Protein AF-A0A7S2JEE7-F1 (afdb_monomer)

Nearest PDB structures (foldseek):
  1tua-assembly1_A  TM=4.982E-01  e=6.804E-04  Aeropyrum pernix
  6lqs-assembly1_RT  TM=4.909E-01  e=7.657E-03  Saccharomyces cerevisiae S288C
  5wyk-assembly1_P1  TM=4.672E-01  e=2.109E-02  Saccharomyces cerevisiae S288C
  5z9a-assembly1_B  TM=2.242E-01  e=2.525E+00  Pseudomonas aeruginosa LESB58
  7ct4-assembly1_A  TM=2.062E-01  e=6.214E+00  Rasamsonia emersonii

Structure (mmCIF, N/CA/C/O backbone):
data_AF-A0A7S2JEE7-F1
#
_entry.id   AF-A0A7S2JEE7-F1
#
loop_
_atom_site.group_PDB
_atom_site.id
_atom_site.type_symbol
_atom_site.label_atom_id
_atom_site.label_alt_id
_atom_site.label_comp_id
_atom_site.label_asym_id
_atom_site.label_entity_id
_atom_site.label_seq_id
_atom_site.pdbx_PDB_ins_code
_atom_site.Cartn_x
_atom_site.Cartn_y
_atom_site.Cartn_z
_atom_site.occupancy
_atom_site.B_iso_or_equiv
_atom_site.auth_seq_id
_atom_site.auth_comp_id
_atom_site.auth_asym_id
_atom_site.auth_atom_id
_atom_site.pdbx_PDB_model_num
ATOM 1 N N . GLN A 1 1 ? -10.181 -38.126 -21.827 1.00 30.12 1 GLN A N 1
ATOM 2 C CA . GLN A 1 1 ? -9.098 -38.587 -22.720 1.00 30.12 1 GLN A CA 1
ATOM 3 C C . GLN A 1 1 ? -9.453 -38.059 -24.100 1.00 30.12 1 GLN A C 1
ATOM 5 O O . GLN A 1 1 ? -10.491 -38.453 -24.593 1.00 30.12 1 GLN A O 1
ATOM 10 N N . GLU A 1 2 ? -8.817 -37.071 -24.714 1.00 25.39 2 GLU A N 1
ATOM 11 C CA . GLU A 1 2 ? -7.522 -36.414 -24.533 1.00 25.39 2 GLU A CA 1
ATOM 12 C C . GLU A 1 2 ? -7.652 -34.949 -24.982 1.00 25.39 2 GLU A C 1
ATOM 14 O O . GLU A 1 2 ? -8.321 -34.638 -25.967 1.00 25.39 2 GLU A O 1
ATOM 19 N N . HIS A 1 3 ? -7.005 -34.056 -24.233 1.00 24.36 3 HIS A N 1
ATOM 20 C CA . HIS A 1 3 ? -6.688 -32.696 -24.646 1.00 24.36 3 HIS A CA 1
ATOM 21 C C . HIS A 1 3 ? -5.729 -32.753 -25.840 1.00 24.36 3 HIS A C 1
ATOM 23 O O . HIS A 1 3 ? -4.606 -33.221 -25.690 1.00 24.36 3 HIS A O 1
ATOM 29 N N . VAL A 1 4 ? -6.138 -32.238 -26.999 1.00 27.67 4 VAL A N 1
ATOM 30 C CA . VAL A 1 4 ? -5.210 -31.966 -28.102 1.00 27.67 4 VAL A CA 1
ATOM 31 C C . VAL A 1 4 ? -4.768 -30.512 -27.995 1.00 27.67 4 VAL A C 1
ATOM 33 O O . VAL A 1 4 ? -5.493 -29.582 -28.353 1.00 27.67 4 VAL A O 1
ATOM 36 N N . GLU A 1 5 ? -3.567 -30.346 -27.448 1.00 26.73 5 GLU A N 1
ATOM 37 C CA . GLU A 1 5 ? -2.769 -29.128 -27.464 1.00 26.73 5 GLU A CA 1
ATOM 38 C C . GLU A 1 5 ? -2.630 -28.611 -28.904 1.00 26.73 5 GLU A C 1
ATOM 40 O O . GLU A 1 5 ? -1.943 -29.195 -29.742 1.00 26.73 5 GLU A O 1
ATOM 45 N N . ARG A 1 6 ? -3.258 -27.471 -29.208 1.00 26.08 6 ARG A N 1
ATOM 46 C CA . ARG A 1 6 ? -2.864 -26.648 -30.357 1.00 26.08 6 ARG A CA 1
ATOM 47 C C . ARG A 1 6 ? -1.699 -25.763 -29.936 1.00 26.08 6 ARG A C 1
ATOM 49 O O . ARG A 1 6 ? -1.853 -24.568 -29.698 1.00 26.08 6 ARG A O 1
ATOM 56 N N . THR A 1 7 ? -0.529 -26.380 -29.847 1.00 26.11 7 THR A N 1
ATOM 57 C CA . THR A 1 7 ? 0.756 -25.685 -29.806 1.00 26.11 7 THR A CA 1
ATOM 58 C C . THR A 1 7 ? 0.958 -25.028 -31.170 1.00 26.11 7 THR A C 1
ATOM 60 O O . THR A 1 7 ? 1.145 -25.701 -32.182 1.00 26.11 7 THR A O 1
ATOM 63 N N . LEU A 1 8 ? 0.832 -23.700 -31.222 1.00 29.31 8 LEU A N 1
ATOM 64 C CA . LEU A 1 8 ? 1.149 -22.909 -32.408 1.00 29.31 8 LEU A CA 1
ATOM 65 C C . LEU A 1 8 ? 2.628 -23.125 -32.753 1.00 29.31 8 LEU A C 1
ATOM 67 O O . LEU A 1 8 ? 3.518 -22.741 -31.998 1.00 29.31 8 LEU A O 1
ATOM 71 N N . ASN A 1 9 ? 2.866 -23.769 -33.897 1.00 25.83 9 ASN A N 1
ATOM 72 C CA . ASN A 1 9 ? 4.180 -23.965 -34.500 1.00 25.83 9 ASN A CA 1
ATOM 73 C C . ASN A 1 9 ? 4.828 -22.605 -34.807 1.00 25.83 9 ASN A C 1
ATOM 75 O O . ASN A 1 9 ? 4.600 -22.020 -35.867 1.00 25.83 9 ASN A O 1
ATOM 79 N N . CYS A 1 10 ? 5.657 -22.106 -33.892 1.00 30.86 10 CYS A N 1
ATOM 80 C CA . CYS A 1 10 ? 6.570 -21.004 -34.168 1.00 30.86 10 CYS A CA 1
ATOM 81 C C . CYS A 1 10 ? 7.631 -21.484 -35.167 1.00 30.86 10 CYS A C 1
ATOM 83 O O . CYS A 1 10 ? 8.434 -22.369 -34.869 1.00 30.86 10 CYS A O 1
ATOM 85 N N . LYS A 1 11 ? 7.626 -20.909 -36.372 1.00 25.66 11 LYS A N 1
ATOM 86 C CA . LYS A 1 11 ? 8.656 -21.137 -37.389 1.00 25.66 11 LYS A CA 1
ATOM 87 C C . LYS A 1 11 ? 9.969 -20.534 -36.879 1.00 25.66 11 LYS A C 1
ATOM 89 O O . LYS A 1 11 ? 10.106 -19.319 -36.792 1.00 25.66 11 LYS A O 1
ATOM 94 N N . VAL A 1 12 ? 10.912 -21.393 -36.504 1.00 30.33 12 VAL A N 1
ATOM 95 C CA . VAL A 1 12 ? 12.273 -21.008 -36.122 1.00 30.33 12 VAL A CA 1
ATOM 96 C C . VAL A 1 12 ? 13.066 -20.794 -37.410 1.00 30.33 12 VAL A C 1
ATOM 98 O O . VAL A 1 12 ? 13.447 -21.766 -38.058 1.00 30.33 12 VAL A O 1
ATOM 101 N N . ASP A 1 13 ? 13.296 -19.544 -37.810 1.00 27.55 13 ASP A N 1
ATOM 102 C CA . ASP A 1 13 ? 14.187 -19.254 -38.937 1.00 27.55 13 ASP A CA 1
ATOM 103 C C . ASP A 1 13 ? 15.627 -19.113 -38.416 1.00 27.55 13 ASP A C 1
ATOM 105 O O . ASP A 1 13 ? 16.030 -18.089 -37.862 1.00 27.55 13 ASP A O 1
ATOM 109 N N . VAL A 1 14 ? 16.396 -20.202 -38.515 1.00 28.84 14 VAL A N 1
ATOM 110 C CA . VAL A 1 14 ? 17.815 -20.242 -38.140 1.00 28.84 14 VAL A CA 1
ATOM 111 C C . VAL A 1 14 ? 18.647 -19.852 -39.357 1.00 28.84 14 VAL A C 1
ATOM 113 O O . VAL A 1 14 ? 19.065 -20.709 -40.137 1.00 28.84 14 VAL A O 1
ATOM 116 N N . ARG A 1 15 ? 18.968 -18.565 -39.510 1.00 26.92 15 ARG A N 1
ATOM 117 C CA . ARG A 1 15 ? 20.051 -18.173 -40.421 1.00 26.92 15 ARG A CA 1
ATOM 118 C C . ARG A 1 15 ? 21.394 -18.360 -39.718 1.00 26.92 15 ARG A C 1
ATOM 120 O O . ARG A 1 15 ? 21.782 -17.582 -38.853 1.00 26.92 15 ARG A O 1
ATOM 127 N N . LYS A 1 16 ? 22.103 -19.433 -40.085 1.00 31.30 16 LYS A N 1
ATOM 128 C CA . LYS A 1 16 ? 23.497 -19.679 -39.689 1.00 31.30 16 LYS A CA 1
ATOM 129 C C . LYS A 1 16 ? 24.406 -18.625 -40.333 1.00 31.30 16 LYS A C 1
ATOM 131 O O . LYS A 1 16 ? 24.740 -18.728 -41.507 1.00 31.30 16 LYS A O 1
ATOM 136 N N . GLY A 1 17 ? 24.832 -17.648 -39.539 1.00 27.72 17 GLY A N 1
ATOM 137 C CA . GLY A 1 17 ? 25.917 -16.724 -39.859 1.00 27.72 17 GLY A CA 1
ATOM 138 C C . GLY A 1 17 ? 26.408 -16.026 -38.590 1.00 27.72 17 GLY A C 1
ATOM 139 O O . GLY A 1 17 ? 25.647 -15.312 -37.953 1.00 27.72 17 GLY A O 1
ATOM 140 N N . SER A 1 18 ? 27.668 -16.276 -38.217 1.00 31.30 18 SER A N 1
ATOM 141 C CA . SER A 1 18 ? 28.438 -15.676 -37.105 1.00 31.30 18 SER A CA 1
ATOM 142 C C . SER A 1 18 ? 27.867 -15.750 -35.667 1.00 31.30 18 SER A C 1
ATOM 144 O O . SER A 1 18 ? 27.068 -14.933 -35.231 1.00 31.30 18 SER A O 1
ATOM 146 N N . ASN A 1 19 ? 28.382 -16.721 -34.903 1.00 28.19 19 ASN A N 1
ATOM 147 C CA . ASN A 1 19 ? 28.766 -16.694 -33.476 1.00 28.19 19 ASN A CA 1
ATOM 148 C C . ASN A 1 19 ? 27.875 -16.085 -32.373 1.00 28.19 19 ASN A C 1
ATOM 150 O O . ASN A 1 19 ? 28.380 -15.868 -31.276 1.00 28.19 19 ASN A O 1
ATOM 154 N N . CYS A 1 20 ? 26.567 -15.923 -32.556 1.00 27.22 20 CYS A N 1
ATOM 155 C CA . CYS A 1 20 ? 25.626 -15.814 -31.430 1.00 27.22 20 CYS A CA 1
ATOM 156 C C . CYS A 1 20 ? 24.232 -16.295 -31.843 1.00 27.22 20 CYS A C 1
ATOM 158 O O . CYS A 1 20 ? 23.379 -15.517 -32.255 1.00 27.22 20 CYS A O 1
ATOM 160 N N . SER A 1 21 ? 23.978 -17.597 -31.724 1.00 22.84 21 SER A N 1
ATOM 161 C CA . SER A 1 21 ? 22.623 -18.141 -31.841 1.00 22.84 21 SER A CA 1
ATOM 162 C C . SER A 1 21 ? 21.997 -18.169 -30.448 1.00 22.84 21 SER A C 1
ATOM 164 O O . SER A 1 21 ? 22.341 -19.031 -29.640 1.00 22.84 21 SER A O 1
ATOM 166 N N . ARG A 1 22 ? 21.108 -17.222 -30.130 1.00 28.14 22 ARG A N 1
ATOM 167 C CA . ARG A 1 22 ? 20.305 -17.276 -28.900 1.00 28.14 22 ARG A CA 1
ATOM 168 C C . ARG A 1 22 ? 18.827 -17.106 -29.215 1.00 28.14 22 ARG A C 1
ATOM 170 O O . ARG A 1 22 ? 18.415 -16.170 -29.888 1.00 28.14 22 ARG A O 1
ATOM 177 N N . VAL A 1 23 ? 18.068 -18.093 -28.751 1.00 23.67 23 VAL A N 1
ATOM 178 C CA . VAL A 1 23 ? 16.635 -18.272 -28.970 1.00 23.67 23 VAL A CA 1
ATOM 179 C C . VAL A 1 23 ? 15.875 -17.372 -28.003 1.00 23.67 23 VAL A C 1
ATOM 181 O O . VAL A 1 23 ? 16.055 -17.470 -26.791 1.00 23.67 23 VAL A O 1
ATOM 184 N N . VAL A 1 24 ? 15.017 -16.510 -28.542 1.00 29.00 24 VAL A N 1
ATOM 185 C CA . VAL A 1 24 ? 14.122 -15.653 -27.764 1.00 29.00 24 VAL A CA 1
ATOM 186 C C . VAL A 1 24 ? 12.760 -16.336 -27.693 1.00 29.00 24 VAL A C 1
ATOM 188 O O . VAL A 1 24 ? 12.073 -16.468 -28.702 1.00 29.00 24 VAL A O 1
ATOM 191 N N . VAL A 1 25 ? 12.369 -16.801 -26.505 1.00 27.78 25 VAL A N 1
ATOM 192 C CA . VAL A 1 25 ? 11.024 -17.347 -26.279 1.00 27.78 25 VAL A CA 1
ATOM 193 C C . VAL A 1 25 ? 10.109 -16.191 -25.890 1.00 27.78 25 VAL A C 1
ATOM 195 O O . VAL A 1 25 ? 10.134 -15.725 -24.751 1.00 27.78 25 VAL A O 1
ATOM 198 N N . VAL A 1 26 ? 9.320 -15.714 -26.852 1.00 34.31 26 VAL A N 1
ATOM 199 C CA . VAL A 1 26 ? 8.223 -14.777 -26.597 1.00 34.31 26 VAL A CA 1
ATOM 200 C C . VAL A 1 26 ? 6.952 -15.590 -26.390 1.00 34.31 26 VAL A C 1
ATOM 202 O O . VAL A 1 26 ? 6.454 -16.225 -27.314 1.00 34.31 26 VAL A O 1
ATOM 205 N N . THR A 1 27 ? 6.418 -15.584 -25.172 1.00 33.28 27 THR A N 1
ATOM 206 C CA . THR A 1 27 ? 5.073 -16.101 -24.901 1.00 33.28 27 THR A CA 1
ATOM 207 C C . THR A 1 27 ? 4.090 -14.940 -25.012 1.00 33.28 27 THR A C 1
ATOM 209 O O . THR A 1 27 ? 3.855 -14.217 -24.047 1.00 33.28 27 THR A O 1
ATOM 212 N N . GLY A 1 28 ? 3.560 -14.726 -26.213 1.00 39.41 28 GLY A N 1
ATOM 213 C CA . GLY A 1 28 ? 2.569 -13.696 -26.521 1.00 39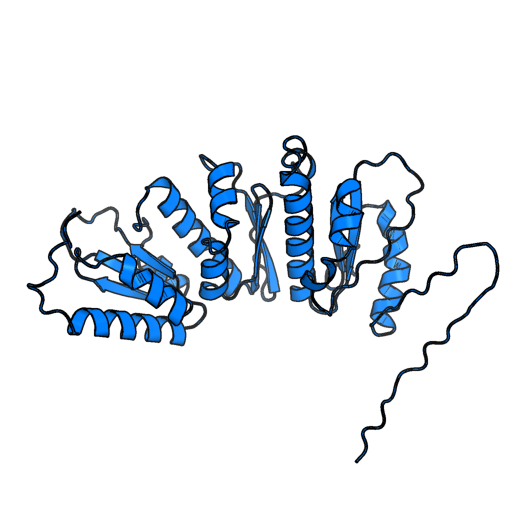.41 28 GLY A CA 1
ATOM 214 C C . GLY A 1 28 ? 1.911 -13.977 -27.870 1.00 39.41 28 GLY A C 1
ATOM 215 O O . GLY A 1 28 ? 2.416 -14.784 -28.647 1.00 39.41 28 GLY A O 1
ATOM 216 N N . ASP A 1 29 ? 0.769 -13.348 -28.150 1.00 44.12 29 ASP A N 1
ATOM 217 C CA . ASP A 1 29 ? 0.198 -13.395 -29.501 1.00 44.12 29 ASP A CA 1
ATOM 218 C C . ASP A 1 29 ? 1.042 -12.553 -30.472 1.00 44.12 29 ASP A C 1
ATOM 220 O O . ASP A 1 29 ? 1.929 -11.791 -30.077 1.00 44.12 29 ASP A O 1
ATOM 224 N N . ALA A 1 30 ? 0.742 -12.669 -31.766 1.00 43.75 30 ALA A N 1
ATOM 225 C CA . ALA A 1 30 ? 1.431 -11.930 -32.817 1.00 43.75 30 ALA A CA 1
ATOM 226 C C . ALA A 1 30 ? 1.422 -10.400 -32.606 1.00 43.75 30 ALA A C 1
ATOM 228 O O . ALA A 1 30 ? 2.352 -9.733 -33.050 1.00 43.75 30 ALA A O 1
ATOM 229 N N . LYS A 1 31 ? 0.426 -9.836 -31.898 1.00 49.34 31 LYS A N 1
ATOM 230 C CA . LYS A 1 31 ? 0.365 -8.395 -31.603 1.00 49.34 31 LYS A CA 1
ATOM 231 C C . LYS A 1 31 ? 1.385 -8.000 -30.536 1.00 49.34 31 LYS A C 1
ATOM 233 O O . LYS A 1 31 ? 2.093 -7.016 -30.723 1.00 49.34 31 LYS A O 1
ATOM 238 N N . SER A 1 32 ? 1.512 -8.780 -29.459 1.00 49.41 32 SER A N 1
ATOM 239 C CA . SER A 1 32 ? 2.543 -8.561 -28.430 1.00 49.41 32 SER A CA 1
ATOM 240 C C . SER A 1 32 ? 3.963 -8.722 -28.992 1.00 49.41 32 SER A C 1
ATOM 242 O O . SER A 1 32 ? 4.868 -7.987 -28.603 1.00 49.41 32 SER A O 1
ATOM 244 N N . ILE A 1 33 ? 4.156 -9.649 -29.938 1.00 50.47 33 ILE A N 1
ATOM 245 C CA . ILE A 1 33 ? 5.439 -9.867 -30.626 1.00 50.47 33 ILE A CA 1
ATOM 246 C C . ILE A 1 33 ? 5.770 -8.694 -31.566 1.00 50.47 33 ILE A C 1
ATOM 248 O O . ILE A 1 33 ? 6.886 -8.182 -31.522 1.00 50.47 33 ILE A O 1
ATOM 252 N N . HIS A 1 34 ? 4.802 -8.206 -32.348 1.00 52.53 34 HIS A N 1
ATOM 253 C CA . HIS A 1 34 ? 5.000 -7.050 -33.232 1.00 52.53 34 HIS A CA 1
ATOM 254 C C . HIS A 1 34 ? 5.285 -5.757 -32.446 1.00 52.53 34 HIS A C 1
ATOM 256 O O . HIS A 1 34 ? 6.103 -4.943 -32.874 1.00 52.53 34 HIS A O 1
ATOM 262 N N . CYS A 1 35 ? 4.671 -5.581 -31.267 1.00 54.28 35 CYS A N 1
ATOM 263 C CA . CYS A 1 35 ? 4.995 -4.467 -30.370 1.00 54.28 35 CYS A CA 1
ATOM 264 C C . CYS A 1 35 ? 6.473 -4.486 -29.966 1.00 54.28 35 CYS A C 1
ATOM 266 O O . CYS A 1 35 ? 7.096 -3.435 -29.910 1.00 54.28 35 CYS A O 1
ATOM 268 N N . LEU A 1 36 ? 7.061 -5.660 -29.709 1.00 55.75 36 LEU A N 1
ATOM 269 C CA . LEU A 1 36 ? 8.455 -5.769 -29.267 1.00 55.75 36 LEU A CA 1
ATOM 270 C C . LEU A 1 36 ? 9.455 -5.345 -30.346 1.00 55.75 36 LEU A C 1
ATOM 272 O O . LEU A 1 36 ? 10.403 -4.627 -30.036 1.00 55.75 36 LEU A O 1
ATOM 276 N N . GLU A 1 37 ? 9.250 -5.750 -31.601 1.00 57.25 37 GLU A N 1
ATOM 277 C CA . GLU A 1 37 ? 10.131 -5.347 -32.705 1.00 57.25 37 GLU A CA 1
ATOM 278 C C . GLU A 1 37 ? 10.099 -3.826 -32.904 1.00 57.25 37 GLU A C 1
ATOM 280 O O . GLU A 1 37 ? 11.157 -3.193 -32.958 1.00 57.25 37 GLU A O 1
ATOM 285 N N . SER A 1 38 ? 8.903 -3.226 -32.878 1.00 59.69 38 SER A N 1
ATOM 286 C CA . SER A 1 38 ? 8.725 -1.772 -32.947 1.00 59.69 38 SER A CA 1
ATOM 287 C C . SER A 1 38 ? 9.291 -1.046 -31.718 1.00 59.69 38 SER A C 1
ATOM 289 O O . SER A 1 38 ? 9.986 -0.047 -31.876 1.00 59.69 38 SER A O 1
ATOM 291 N N . LEU A 1 39 ? 9.087 -1.566 -30.502 1.00 58.16 39 LEU A N 1
ATOM 292 C CA . LEU A 1 39 ? 9.586 -0.982 -29.247 1.00 58.16 39 LEU A CA 1
ATOM 293 C C . LEU A 1 39 ? 11.114 -0.953 -29.169 1.00 58.16 39 LEU A C 1
ATOM 295 O O . LEU A 1 39 ? 11.680 -0.035 -28.580 1.00 58.16 39 LEU A O 1
ATOM 299 N N . THR A 1 40 ? 11.813 -1.901 -29.803 1.00 58.69 40 THR A N 1
ATOM 300 C CA . THR A 1 40 ? 13.284 -1.877 -29.798 1.00 58.69 40 THR A CA 1
ATOM 301 C C . THR A 1 40 ? 13.900 -0.693 -30.545 1.00 58.69 40 THR A C 1
ATOM 303 O O . THR A 1 40 ? 15.082 -0.435 -30.328 1.00 58.69 40 THR A O 1
ATOM 306 N N . HIS A 1 41 ? 13.143 0.015 -31.391 1.00 58.97 41 HIS A N 1
ATOM 307 C CA . HIS A 1 41 ? 13.578 1.276 -32.006 1.00 58.97 41 HIS A CA 1
ATOM 308 C C . HIS A 1 41 ? 13.438 2.481 -31.063 1.00 58.97 41 HIS A C 1
ATOM 310 O O . HIS A 1 41 ? 14.151 3.462 -31.230 1.00 58.97 41 HIS A O 1
ATOM 316 N N . TYR A 1 42 ? 12.575 2.390 -30.048 1.00 56.34 42 TYR A N 1
ATOM 317 C CA . TYR A 1 42 ? 12.318 3.460 -29.076 1.00 56.34 42 TYR A CA 1
ATOM 318 C C . TYR A 1 42 ? 13.184 3.357 -27.811 1.00 56.34 42 TYR A C 1
ATOM 320 O O . TYR A 1 42 ? 13.162 4.240 -26.958 1.00 56.34 42 TYR A O 1
ATOM 328 N N . LEU A 1 43 ? 14.006 2.308 -27.689 1.00 54.56 43 LEU A N 1
ATOM 329 C CA . LEU A 1 43 ? 15.004 2.214 -26.613 1.00 54.56 43 LEU A CA 1
ATOM 330 C C . LEU A 1 43 ? 15.993 3.380 -26.634 1.00 54.56 43 LEU A C 1
ATOM 332 O O . LEU A 1 43 ? 16.495 3.762 -25.581 1.00 54.56 43 LEU A O 1
ATOM 336 N N . ASP A 1 44 ? 16.252 3.932 -27.818 1.00 51.66 44 ASP A N 1
ATOM 337 C CA . ASP A 1 44 ? 17.207 5.020 -28.011 1.00 51.66 44 ASP A CA 1
ATOM 338 C C . ASP A 1 44 ? 16.603 6.389 -27.661 1.00 51.66 44 ASP A C 1
ATOM 340 O O . ASP A 1 44 ? 17.340 7.294 -27.279 1.00 51.66 44 ASP A O 1
ATOM 344 N N . SER A 1 45 ? 15.273 6.536 -27.730 1.00 59.19 45 SER A N 1
ATOM 345 C CA . SER A 1 45 ? 14.576 7.780 -27.379 1.00 59.19 45 SER A CA 1
ATOM 346 C C . SER A 1 45 ? 14.330 7.946 -25.881 1.00 59.19 45 SER A C 1
ATOM 348 O O . SER A 1 45 ? 14.062 9.057 -25.446 1.00 59.19 45 SER A O 1
ATOM 350 N N . GLY A 1 46 ? 14.408 6.874 -25.085 1.00 55.91 46 GLY A N 1
ATOM 351 C CA . GLY A 1 46 ? 14.147 6.929 -23.640 1.00 55.91 46 GLY A CA 1
ATOM 352 C C . GLY A 1 46 ? 12.665 7.006 -23.250 1.00 55.91 46 GLY A C 1
ATOM 353 O O . GLY A 1 46 ? 12.360 6.846 -22.074 1.00 55.91 46 GLY A O 1
ATOM 354 N N . ASP A 1 47 ? 11.765 7.147 -24.225 1.00 58.78 47 ASP A N 1
ATOM 355 C CA . ASP A 1 47 ? 10.319 7.230 -24.020 1.00 58.78 47 ASP A CA 1
ATOM 356 C C . ASP A 1 47 ? 9.580 6.028 -24.625 1.00 58.78 47 ASP A C 1
ATOM 358 O O . ASP A 1 47 ? 9.922 5.538 -25.707 1.00 58.78 47 ASP A O 1
ATOM 362 N N . VAL A 1 48 ? 8.530 5.569 -23.935 1.00 60.53 48 VAL A N 1
ATOM 363 C CA . VAL A 1 48 ? 7.542 4.638 -24.497 1.00 60.53 48 VAL A CA 1
ATOM 364 C C . VAL A 1 48 ? 6.539 5.471 -25.295 1.00 60.53 48 VAL A C 1
ATOM 366 O O . VAL A 1 48 ? 5.927 6.367 -24.720 1.00 60.53 48 VAL A O 1
ATOM 369 N N . PRO A 1 49 ? 6.328 5.214 -26.597 1.00 65.62 49 PRO A N 1
ATOM 370 C CA . PRO A 1 49 ? 5.283 5.913 -27.333 1.00 65.62 49 PRO A CA 1
ATOM 371 C C . PRO A 1 49 ? 3.920 5.672 -26.678 1.00 65.62 49 PRO A C 1
ATOM 373 O O . PRO A 1 49 ? 3.615 4.531 -26.332 1.00 65.62 49 PRO A O 1
ATOM 376 N N . SER A 1 50 ? 3.081 6.707 -26.594 1.00 68.88 50 SER A N 1
ATOM 377 C CA . SER A 1 50 ? 1.771 6.652 -25.919 1.00 68.88 50 SER A CA 1
ATOM 378 C C . SER A 1 50 ? 0.885 5.483 -26.365 1.00 68.88 50 SER A C 1
ATOM 380 O O . SER A 1 50 ? 0.149 4.909 -25.570 1.00 68.88 50 SER A O 1
ATOM 382 N N . MET A 1 51 ? 1.017 5.044 -27.623 1.00 64.12 51 MET A N 1
ATOM 383 C CA . MET A 1 51 ? 0.302 3.883 -28.169 1.00 64.12 51 MET A CA 1
ATOM 384 C C . MET A 1 51 ? 0.644 2.537 -27.494 1.00 64.12 51 MET A C 1
ATOM 386 O O . MET A 1 51 ? -0.064 1.556 -27.714 1.00 64.12 51 MET A O 1
ATOM 390 N N . TYR A 1 52 ? 1.729 2.466 -26.717 1.00 65.38 52 TYR A N 1
ATOM 391 C CA . TYR A 1 52 ? 2.197 1.256 -26.036 1.00 65.38 52 TYR A CA 1
ATOM 392 C C . TYR A 1 52 ? 2.136 1.345 -24.505 1.00 65.38 52 TYR A C 1
ATOM 394 O O . TYR A 1 52 ? 2.462 0.353 -23.857 1.00 65.38 52 TYR A O 1
ATOM 402 N N . GLU A 1 53 ? 1.705 2.465 -23.916 1.00 66.88 53 GLU A N 1
ATOM 403 C CA . GLU A 1 53 ? 1.664 2.650 -22.451 1.00 66.88 53 GLU A CA 1
ATOM 404 C C . GLU A 1 53 ? 0.783 1.614 -21.733 1.00 66.88 53 GLU A C 1
ATOM 406 O O . GLU A 1 53 ? 1.053 1.238 -20.593 1.00 66.88 53 GLU A O 1
ATOM 411 N N . ASP A 1 54 ? -0.232 1.085 -22.419 1.00 69.25 54 ASP A N 1
ATOM 412 C CA . ASP A 1 54 ? -1.122 0.059 -21.867 1.00 69.25 54 ASP A CA 1
ATOM 413 C C . ASP A 1 54 ? -0.533 -1.362 -21.907 1.00 69.25 54 ASP A C 1
ATOM 415 O O . ASP A 1 54 ? -1.058 -2.268 -21.255 1.00 69.25 54 ASP A O 1
ATOM 419 N N . VAL A 1 55 ? 0.545 -1.580 -22.669 1.00 69.62 55 VAL A N 1
ATOM 420 C CA . VAL A 1 55 ? 1.145 -2.910 -22.896 1.00 69.62 55 VAL A CA 1
ATOM 421 C C . VAL A 1 55 ? 2.630 -2.990 -22.542 1.00 69.62 55 VAL A C 1
ATOM 423 O O . VAL A 1 55 ? 3.176 -4.092 -22.430 1.00 69.62 55 VAL A O 1
ATOM 426 N N . ALA A 1 56 ? 3.293 -1.851 -22.334 1.00 73.06 56 ALA A N 1
ATOM 427 C CA . ALA A 1 56 ? 4.695 -1.780 -21.962 1.00 73.06 56 ALA A CA 1
ATOM 428 C C . ALA A 1 56 ? 5.002 -0.611 -21.011 1.00 73.06 56 ALA A C 1
ATOM 430 O O . ALA A 1 56 ? 4.492 0.490 -21.175 1.00 73.06 56 ALA A O 1
ATOM 431 N N . SER A 1 57 ? 5.917 -0.841 -20.067 1.00 76.12 57 SER A N 1
ATOM 432 C CA . SER A 1 57 ? 6.577 0.210 -19.277 1.00 76.12 57 SER A CA 1
ATOM 433 C C . SER A 1 57 ? 8.090 0.117 -19.455 1.00 76.12 57 SER A C 1
ATOM 435 O O . SER A 1 57 ? 8.638 -0.982 -19.595 1.00 76.12 57 SER A O 1
ATOM 437 N N . LEU A 1 58 ? 8.771 1.262 -19.477 1.00 76.75 58 LEU A N 1
ATOM 438 C CA . LEU A 1 58 ? 10.227 1.339 -19.518 1.00 76.75 58 LEU A CA 1
ATOM 439 C C . LEU A 1 58 ? 10.763 1.548 -18.103 1.00 76.75 58 LEU A C 1
ATOM 441 O O . LEU A 1 58 ? 10.502 2.559 -17.463 1.00 76.75 58 LEU A O 1
ATOM 445 N N . VAL A 1 59 ? 11.571 0.604 -17.637 1.00 75.25 59 VAL A N 1
ATOM 446 C CA . VAL A 1 59 ? 12.170 0.622 -16.305 1.00 75.25 59 VAL A CA 1
ATOM 447 C C . VAL A 1 59 ? 13.671 0.769 -16.442 1.00 75.25 59 VAL A C 1
ATOM 449 O O . VAL A 1 59 ? 14.357 -0.114 -16.960 1.00 75.25 59 VAL A O 1
ATOM 452 N N . ILE A 1 60 ? 14.201 1.891 -15.972 1.00 75.38 60 ILE A N 1
ATOM 453 C CA . ILE A 1 60 ? 15.632 2.180 -16.035 1.00 75.38 60 ILE A CA 1
ATOM 454 C C . ILE A 1 60 ? 16.275 1.793 -14.710 1.00 75.38 60 ILE A C 1
ATOM 456 O O . ILE A 1 60 ? 15.872 2.287 -13.662 1.00 75.38 60 ILE A O 1
ATOM 460 N N . VAL A 1 61 ? 17.309 0.956 -14.752 1.00 74.12 61 VAL A N 1
ATOM 461 C CA . VAL A 1 61 ? 18.070 0.548 -13.564 1.00 74.12 61 VAL A CA 1
ATOM 462 C C . VAL A 1 61 ? 19.580 0.648 -13.803 1.00 74.12 61 VAL A C 1
ATOM 464 O O . VAL A 1 61 ? 20.021 0.651 -14.955 1.00 74.12 61 VAL A O 1
ATOM 467 N N . PRO A 1 62 ? 20.417 0.694 -12.755 1.00 75.69 62 PRO A N 1
ATOM 468 C CA . PRO A 1 62 ? 21.866 0.729 -12.931 1.00 75.69 62 PRO A CA 1
ATOM 469 C C . PRO A 1 62 ? 22.408 -0.504 -13.662 1.00 75.69 62 PRO A C 1
ATOM 471 O O . PRO A 1 62 ? 21.906 -1.622 -13.522 1.00 75.69 62 PRO A O 1
ATOM 474 N N . ARG A 1 63 ? 23.471 -0.329 -14.451 1.00 73.69 63 ARG A N 1
ATOM 475 C CA . ARG A 1 63 ? 24.043 -1.414 -15.267 1.00 73.69 63 ARG A CA 1
ATOM 476 C C . ARG A 1 63 ? 24.454 -2.631 -14.437 1.00 73.69 63 ARG A C 1
ATOM 478 O O . ARG A 1 63 ? 24.321 -3.767 -14.890 1.00 73.69 63 ARG A O 1
ATOM 485 N N . GLU A 1 64 ? 24.945 -2.395 -13.233 1.00 71.44 64 GLU A N 1
ATOM 486 C CA . GLU A 1 64 ? 25.413 -3.423 -12.307 1.00 71.44 64 GLU A CA 1
ATOM 487 C C . GLU A 1 64 ? 24.306 -4.329 -11.761 1.00 71.44 64 GLU A C 1
ATOM 489 O O . GLU A 1 64 ? 24.562 -5.502 -11.489 1.00 71.44 64 GLU A O 1
ATOM 494 N N . VAL A 1 65 ? 23.057 -3.855 -11.694 1.00 72.44 65 VAL A N 1
ATOM 495 C CA . VAL A 1 65 ? 21.936 -4.663 -11.183 1.00 72.44 65 VAL A CA 1
ATOM 496 C C . VAL A 1 65 ? 21.270 -5.516 -12.264 1.00 72.44 65 VAL A C 1
ATOM 498 O O . VAL A 1 65 ? 20.454 -6.382 -11.961 1.00 72.44 65 VAL A O 1
ATOM 501 N N . VAL A 1 66 ? 21.633 -5.325 -13.536 1.00 71.06 66 VAL A N 1
ATOM 502 C CA . VAL A 1 66 ? 21.055 -6.036 -14.693 1.00 71.06 66 VAL A CA 1
ATOM 503 C C . VAL A 1 66 ? 21.159 -7.551 -14.523 1.00 71.06 66 VAL A C 1
ATOM 505 O O . VAL A 1 66 ? 20.201 -8.270 -14.806 1.00 71.06 66 VAL A O 1
ATOM 508 N N . GLY A 1 67 ? 22.306 -8.048 -14.051 1.00 65.69 67 GLY A N 1
ATOM 509 C CA . GLY A 1 67 ? 22.508 -9.477 -13.793 1.00 65.69 67 GLY A CA 1
ATOM 510 C C . GLY A 1 67 ? 21.618 -10.002 -12.664 1.00 65.69 67 GLY A C 1
ATOM 511 O O . GLY A 1 67 ? 21.111 -11.117 -12.751 1.00 65.69 67 GLY A O 1
ATOM 512 N N . TYR A 1 68 ? 21.365 -9.177 -11.648 1.00 64.25 68 TYR A N 1
ATOM 513 C CA . TYR A 1 68 ? 20.510 -9.513 -10.512 1.00 64.25 68 TYR A CA 1
ATOM 514 C C . TYR A 1 68 ? 19.024 -9.541 -10.894 1.00 64.25 68 TYR A C 1
ATOM 516 O O . TYR A 1 68 ? 18.317 -10.488 -10.552 1.00 64.25 68 TYR A O 1
ATOM 524 N N . VAL A 1 69 ? 18.571 -8.554 -11.676 1.00 63.91 69 VAL A N 1
ATOM 525 C CA . VAL A 1 69 ? 17.195 -8.466 -12.198 1.00 63.91 69 VAL A CA 1
ATOM 526 C C . VAL A 1 69 ? 16.889 -9.622 -13.162 1.00 63.91 69 VAL A C 1
ATOM 528 O O . VAL A 1 69 ? 15.789 -10.173 -13.144 1.00 63.91 69 VAL A O 1
ATOM 531 N N . LYS A 1 70 ? 17.865 -10.033 -13.985 1.00 64.56 70 LYS A N 1
ATOM 532 C CA . LYS A 1 70 ? 17.694 -11.115 -14.972 1.00 64.56 70 LYS A CA 1
ATOM 533 C C . LYS A 1 70 ? 17.991 -12.525 -14.460 1.00 64.56 70 LYS A C 1
ATOM 535 O O . LYS A 1 70 ? 17.582 -13.487 -15.107 1.00 64.56 70 LYS A O 1
ATOM 540 N N . GLY A 1 71 ? 18.767 -12.645 -13.386 1.00 63.00 71 GLY A N 1
ATOM 541 C CA . GLY A 1 71 ? 19.337 -13.904 -12.911 1.00 63.00 71 GLY A CA 1
ATOM 542 C C . GLY A 1 71 ? 18.354 -14.790 -12.145 1.00 63.00 71 GLY A C 1
ATOM 543 O O . GLY A 1 71 ? 17.140 -14.737 -12.325 1.00 63.00 71 GLY A O 1
ATOM 544 N N . SER A 1 72 ? 18.879 -15.609 -11.235 1.00 54.16 72 SER A N 1
ATOM 545 C CA . SER A 1 72 ? 18.153 -16.640 -10.473 1.00 54.16 72 SER A CA 1
ATOM 546 C C . SER A 1 72 ? 16.985 -16.133 -9.607 1.00 54.16 72 SER A C 1
ATOM 548 O O . SER A 1 72 ? 16.201 -16.944 -9.120 1.00 54.16 72 SER A O 1
ATOM 550 N N . LYS A 1 73 ? 16.801 -14.812 -9.454 1.00 54.12 73 LYS A N 1
ATOM 551 C CA . LYS A 1 73 ? 15.643 -14.199 -8.774 1.00 54.12 73 LYS A CA 1
ATOM 552 C C . LYS A 1 73 ? 14.507 -13.757 -9.711 1.00 54.12 73 LYS A C 1
ATOM 554 O O . LYS A 1 73 ? 13.494 -13.254 -9.226 1.00 54.12 73 LYS A O 1
ATOM 559 N N . ARG A 1 74 ? 14.611 -14.011 -11.025 1.00 54.28 74 ARG A N 1
ATOM 560 C CA . ARG A 1 74 ? 13.566 -13.711 -12.027 1.00 54.28 74 ARG A CA 1
ATOM 561 C C . ARG A 1 74 ? 12.202 -14.332 -11.692 1.00 54.28 74 ARG A C 1
ATOM 563 O O . ARG A 1 74 ? 11.174 -13.762 -12.043 1.00 54.28 74 ARG A O 1
ATOM 570 N N . PHE A 1 75 ? 12.182 -15.440 -10.945 1.00 48.25 75 PHE A N 1
ATOM 571 C CA . PHE A 1 75 ? 10.957 -16.091 -10.462 1.00 48.25 75 PHE A CA 1
ATOM 572 C C . PHE A 1 75 ? 10.020 -15.157 -9.670 1.00 48.25 75 PHE A C 1
ATOM 574 O O . PHE A 1 75 ? 8.817 -15.404 -9.626 1.00 48.25 75 PHE A O 1
ATOM 581 N N . ASN A 1 76 ? 10.530 -14.055 -9.104 1.00 54.22 76 ASN A N 1
ATOM 582 C CA . ASN A 1 76 ? 9.730 -13.116 -8.310 1.00 54.22 76 ASN A CA 1
ATOM 583 C C . ASN A 1 76 ? 8.933 -12.095 -9.145 1.00 54.22 76 ASN A C 1
ATOM 585 O O . ASN A 1 76 ? 8.010 -11.464 -8.617 1.00 54.22 76 ASN A O 1
ATOM 589 N N . LEU A 1 77 ? 9.248 -11.936 -10.436 1.00 56.53 77 LEU A N 1
ATOM 590 C CA . LEU A 1 77 ? 8.617 -10.943 -11.317 1.00 56.53 77 LEU A CA 1
ATOM 591 C C . LEU A 1 77 ? 7.249 -11.389 -11.864 1.00 56.53 77 LEU A C 1
ATOM 593 O O . LEU A 1 77 ? 6.517 -10.569 -12.397 1.00 56.53 77 LEU A O 1
ATOM 597 N N . GLY A 1 78 ? 6.842 -12.640 -11.630 1.00 55.00 78 GLY A N 1
ATOM 598 C CA . GLY A 1 78 ? 5.574 -13.189 -12.121 1.00 55.00 78 GLY A CA 1
ATOM 599 C C . GLY A 1 78 ? 5.698 -13.804 -13.519 1.00 55.00 78 GLY A C 1
ATOM 600 O O . GLY A 1 78 ? 6.634 -13.523 -14.262 1.00 55.00 78 GLY A O 1
ATOM 601 N N . ARG A 1 79 ? 4.761 -14.695 -13.871 1.00 55.28 79 ARG A N 1
ATOM 602 C CA . ARG A 1 79 ? 4.820 -15.498 -15.111 1.00 55.28 79 ARG A CA 1
ATOM 603 C C . ARG A 1 79 ? 4.537 -14.699 -16.394 1.00 55.28 79 ARG A C 1
ATOM 605 O O . ARG A 1 79 ? 4.885 -15.171 -17.467 1.00 55.28 79 ARG A O 1
ATOM 612 N N . ASN A 1 80 ? 3.963 -13.499 -16.278 1.00 53.84 80 ASN A N 1
ATOM 613 C CA . ASN A 1 80 ? 3.447 -12.709 -17.408 1.00 53.84 80 ASN A CA 1
ATOM 614 C C . ASN A 1 80 ? 4.301 -11.475 -17.738 1.00 53.84 80 ASN A C 1
ATOM 616 O O . ASN A 1 80 ? 3.802 -10.528 -18.347 1.00 53.84 80 ASN A O 1
ATOM 620 N N . VAL A 1 81 ? 5.559 -11.458 -17.290 1.00 57.62 81 VAL A N 1
ATOM 621 C CA . VAL A 1 81 ? 6.464 -10.322 -17.466 1.00 57.62 81 VAL A CA 1
ATOM 622 C C . VAL A 1 81 ? 7.592 -10.710 -18.394 1.00 57.62 81 VAL A C 1
ATOM 624 O O . VAL A 1 81 ? 8.466 -11.518 -18.057 1.00 57.62 81 VAL A O 1
ATOM 627 N N . TYR A 1 82 ? 7.590 -10.088 -19.565 1.00 61.41 82 TYR A N 1
ATOM 628 C CA . TYR A 1 82 ? 8.695 -10.198 -20.491 1.00 61.41 82 TYR A CA 1
ATOM 629 C C . TYR A 1 82 ? 9.656 -9.027 -20.297 1.00 61.41 82 TYR A C 1
ATOM 631 O O . TYR A 1 82 ? 9.250 -7.869 -20.343 1.00 61.41 82 TYR A O 1
ATOM 639 N N . ILE A 1 83 ? 10.931 -9.362 -20.095 1.00 61.91 83 ILE A N 1
ATOM 640 C CA . ILE A 1 83 ? 12.042 -8.414 -20.083 1.00 61.91 83 ILE A CA 1
ATOM 641 C C . ILE A 1 83 ? 12.909 -8.771 -21.290 1.00 61.91 83 ILE A C 1
ATOM 643 O O . ILE A 1 83 ? 13.575 -9.814 -21.237 1.00 61.91 83 ILE A O 1
ATOM 647 N N . PRO A 1 84 ? 12.885 -7.979 -22.379 1.00 58.56 84 PRO A N 1
ATOM 648 C CA . PRO A 1 84 ? 13.745 -8.232 -23.521 1.00 58.56 84 PRO A CA 1
ATOM 649 C C . PRO A 1 84 ? 15.207 -8.202 -23.093 1.00 58.56 84 PRO A C 1
ATOM 651 O O . PRO A 1 84 ? 15.597 -7.484 -22.162 1.00 58.56 84 PRO A O 1
ATOM 654 N N . GLU A 1 85 ? 16.046 -8.971 -23.788 1.00 56.41 85 GLU A N 1
ATOM 655 C CA . GLU A 1 85 ? 17.475 -8.745 -23.654 1.00 56.41 85 GLU A CA 1
ATOM 656 C C . GLU A 1 85 ? 17.768 -7.303 -24.105 1.00 56.41 85 GLU A C 1
ATOM 658 O O . GLU A 1 85 ? 17.359 -6.910 -25.198 1.00 56.41 85 GLU A O 1
ATOM 663 N N . PRO A 1 86 ? 18.436 -6.487 -23.271 1.00 52.69 86 PRO A N 1
ATOM 664 C CA . PRO A 1 86 ? 18.873 -5.171 -23.672 1.00 52.69 86 PRO A CA 1
ATOM 665 C C . PRO A 1 86 ? 19.784 -5.385 -24.871 1.00 52.69 86 PRO A C 1
ATOM 667 O O . PRO A 1 86 ? 20.788 -6.103 -24.754 1.00 52.69 86 PRO A O 1
ATOM 670 N N . LYS A 1 87 ? 19.439 -4.771 -26.007 1.00 50.03 87 LYS A N 1
ATOM 671 C CA . LYS A 1 87 ? 20.393 -4.637 -27.105 1.00 50.03 87 LYS A CA 1
ATOM 672 C C . LYS A 1 87 ? 21.688 -4.068 -26.506 1.00 50.03 87 LYS A C 1
AT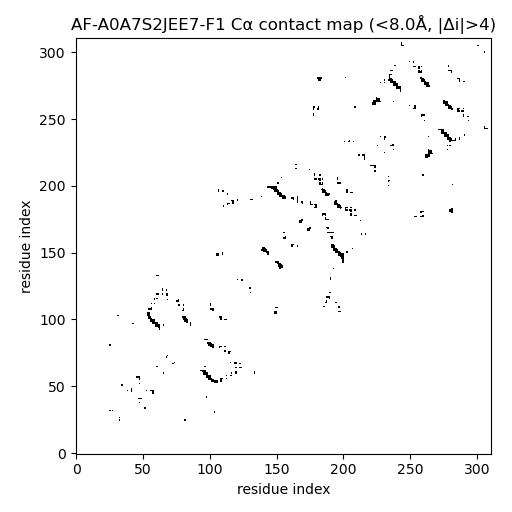OM 674 O O . LYS A 1 87 ? 21.614 -3.223 -25.605 1.00 50.03 87 LYS A O 1
ATOM 679 N N . PRO A 1 88 ? 22.873 -4.550 -26.913 1.00 45.97 88 PRO A N 1
ATOM 680 C CA . PRO A 1 88 ? 24.103 -3.852 -26.588 1.00 45.97 88 PRO A CA 1
ATOM 681 C C . PRO A 1 88 ? 23.965 -2.446 -27.171 1.00 45.97 88 PRO A C 1
ATOM 683 O O . PRO A 1 88 ? 24.012 -2.264 -28.383 1.00 45.97 88 PRO A O 1
ATOM 686 N N . TRP A 1 89 ? 23.680 -1.474 -26.308 1.00 48.50 89 TRP A N 1
ATOM 687 C CA . TRP A 1 89 ? 23.699 -0.077 -26.694 1.00 48.50 89 TRP A CA 1
ATOM 688 C C . TRP A 1 89 ? 25.094 0.233 -27.219 1.00 48.50 89 TRP A C 1
ATOM 690 O O . TRP A 1 89 ? 26.094 -0.217 -26.654 1.00 48.50 89 TRP A O 1
ATOM 700 N N . THR A 1 90 ? 25.147 0.982 -28.311 1.00 46.94 90 THR A N 1
ATOM 701 C CA . THR A 1 90 ? 26.385 1.386 -28.983 1.00 46.94 90 THR A CA 1
ATOM 702 C C . THR A 1 90 ? 27.290 2.233 -28.083 1.00 46.94 90 THR A C 1
ATOM 704 O O . THR A 1 90 ? 28.492 2.279 -28.323 1.00 46.94 90 THR A O 1
ATOM 707 N N . ASN A 1 91 ? 26.762 2.797 -26.989 1.00 51.34 91 ASN A N 1
ATOM 708 C CA . ASN A 1 91 ? 27.543 3.434 -25.930 1.00 51.34 91 ASN A CA 1
ATOM 709 C C . ASN A 1 91 ? 27.804 2.467 -24.769 1.00 51.34 91 ASN A C 1
ATOM 711 O O . ASN A 1 91 ? 27.009 2.345 -23.832 1.00 51.34 91 ASN A O 1
ATOM 715 N N . ALA A 1 92 ? 28.966 1.812 -24.811 1.00 56.00 92 ALA A N 1
ATOM 716 C CA . ALA A 1 92 ? 29.469 0.957 -23.737 1.00 56.00 92 ALA A CA 1
ATOM 717 C C . ALA A 1 92 ? 29.671 1.695 -22.395 1.00 56.00 92 ALA A C 1
ATOM 719 O O . ALA A 1 92 ? 29.849 1.022 -21.379 1.00 56.00 92 ALA A O 1
ATOM 720 N N . ASP A 1 93 ? 29.578 3.028 -22.377 1.00 58.41 93 ASP A N 1
ATOM 721 C CA . ASP A 1 93 ? 29.895 3.885 -21.228 1.00 58.41 93 ASP A CA 1
ATOM 722 C C . ASP A 1 93 ? 28.674 4.362 -20.422 1.00 58.41 93 ASP A C 1
ATOM 724 O O . ASP A 1 93 ? 28.837 5.026 -19.402 1.00 58.41 93 ASP A O 1
ATOM 728 N N . SER A 1 94 ? 27.439 4.012 -20.813 1.00 60.97 94 SER A N 1
ATOM 729 C CA . SER A 1 94 ? 26.266 4.416 -20.020 1.00 60.97 94 SER A CA 1
ATOM 730 C C . SER A 1 94 ? 26.234 3.702 -18.651 1.00 60.97 94 SER A C 1
ATOM 732 O O . SER A 1 94 ? 26.312 2.463 -18.600 1.00 60.97 94 SER A O 1
ATOM 734 N N . PRO A 1 95 ? 26.068 4.439 -17.530 1.00 62.84 95 PRO A N 1
ATOM 735 C CA . PRO A 1 95 ? 26.002 3.860 -16.184 1.00 62.84 95 PRO A CA 1
ATOM 736 C C . PRO A 1 95 ? 24.673 3.133 -15.905 1.00 62.84 95 PRO A C 1
ATOM 738 O O . PRO A 1 95 ? 24.568 2.350 -14.959 1.00 62.84 95 PRO A O 1
ATOM 741 N N . SER A 1 96 ? 23.648 3.351 -16.734 1.00 62.09 96 SER A N 1
ATOM 742 C CA . SER A 1 96 ? 22.307 2.769 -16.589 1.00 62.09 96 SER A CA 1
ATOM 743 C C . SER A 1 96 ? 21.943 1.857 -17.763 1.00 62.09 96 SER A C 1
ATOM 745 O O . SER A 1 96 ? 22.464 1.997 -18.868 1.00 62.09 96 SER A O 1
ATOM 747 N N . ARG A 1 97 ? 21.017 0.922 -17.533 1.00 66.94 97 ARG A N 1
ATOM 748 C CA . ARG A 1 97 ? 20.345 0.142 -18.576 1.00 66.94 97 ARG A CA 1
ATOM 749 C C . ARG A 1 97 ? 18.834 0.222 -18.421 1.00 66.94 97 ARG A C 1
ATOM 751 O O . ARG A 1 97 ? 18.313 0.118 -17.314 1.00 66.94 97 ARG A O 1
ATOM 758 N N . SER A 1 98 ? 18.150 0.330 -19.549 1.00 62.22 98 SER A N 1
ATOM 759 C CA . SER A 1 98 ? 16.693 0.335 -19.605 1.00 62.22 98 SER A CA 1
ATOM 760 C C . SER A 1 98 ? 16.156 -1.053 -19.946 1.00 62.22 98 SER A C 1
ATOM 762 O O . SER A 1 98 ? 16.745 -1.799 -20.734 1.00 62.22 98 SER A O 1
ATOM 764 N N . PHE A 1 99 ? 15.036 -1.401 -19.331 1.00 65.31 99 PHE A N 1
ATOM 765 C CA . PHE A 1 99 ? 14.304 -2.640 -19.525 1.00 65.31 99 PHE A CA 1
ATOM 766 C C . PHE A 1 99 ? 12.879 -2.321 -19.930 1.00 65.31 99 PHE A C 1
ATOM 768 O O . PHE A 1 99 ? 12.225 -1.540 -19.252 1.00 65.31 99 PHE A O 1
ATOM 775 N N . PHE A 1 100 ? 12.362 -2.972 -20.968 1.00 62.44 100 PHE A N 1
ATOM 776 C CA . PHE A 1 100 ? 10.914 -3.011 -21.121 1.00 62.44 100 PHE A CA 1
ATOM 777 C C . PHE A 1 100 ? 10.323 -4.071 -20.210 1.00 62.44 100 PHE A C 1
ATOM 779 O O . PHE A 1 100 ? 10.845 -5.178 -20.087 1.00 62.44 100 PHE A O 1
ATOM 786 N N . VAL A 1 101 ? 9.199 -3.723 -19.619 1.00 65.06 101 VAL A N 1
ATOM 787 C CA . VAL A 1 101 ? 8.279 -4.629 -18.963 1.00 65.06 101 VAL A CA 1
ATOM 788 C C . VAL A 1 101 ? 7.072 -4.708 -19.868 1.00 65.06 101 VAL A C 1
ATOM 790 O O . VAL A 1 101 ? 6.320 -3.745 -19.955 1.00 65.06 101 VAL A O 1
ATOM 793 N N . VAL A 1 102 ? 6.901 -5.833 -20.555 1.00 64.44 102 VAL A N 1
ATOM 794 C CA . VAL A 1 102 ? 5.762 -6.033 -21.458 1.00 64.44 102 VAL A CA 1
ATOM 795 C C . VAL A 1 102 ? 4.786 -7.014 -20.833 1.00 64.44 102 VAL A C 1
ATOM 797 O O . VAL A 1 102 ? 5.179 -8.108 -20.412 1.00 64.44 102 VAL A O 1
ATOM 800 N N . SER A 1 103 ? 3.518 -6.617 -20.776 1.00 72.75 103 SER A N 1
ATOM 801 C CA . SER A 1 103 ? 2.417 -7.471 -20.343 1.00 72.75 103 SER A CA 1
ATOM 802 C C . SER A 1 103 ? 1.112 -7.057 -21.017 1.00 72.75 103 SER A C 1
ATOM 804 O O . SER A 1 103 ? 0.981 -5.948 -21.516 1.00 72.75 103 SER A O 1
ATOM 806 N N . ARG A 1 104 ? 0.125 -7.954 -21.023 1.00 69.69 104 ARG A N 1
ATOM 807 C CA . ARG A 1 104 ? -1.228 -7.647 -21.525 1.00 69.69 104 ARG A CA 1
ATOM 808 C C . ARG A 1 104 ? -2.086 -6.906 -20.510 1.00 69.69 104 ARG A C 1
ATOM 810 O O . ARG A 1 104 ? -3.102 -6.326 -20.867 1.00 69.69 104 ARG A O 1
ATOM 817 N N . GLU A 1 105 ? -1.713 -7.005 -19.242 1.00 80.38 105 GLU A N 1
ATOM 818 C CA . GLU A 1 105 ? -2.455 -6.424 -18.139 1.00 80.38 105 GLU A CA 1
ATOM 819 C C . GLU A 1 105 ? -1.652 -5.276 -17.553 1.00 80.38 105 GLU A C 1
ATOM 821 O O . GLU A 1 105 ? -0.573 -5.488 -16.994 1.00 80.38 105 GLU A O 1
ATOM 826 N N . LYS A 1 106 ? -2.228 -4.077 -17.599 1.00 83.06 106 LYS A N 1
ATOM 827 C CA . LYS A 1 106 ? -1.672 -2.861 -17.000 1.00 83.06 106 LYS A CA 1
ATOM 828 C C . LYS A 1 106 ? -1.232 -3.069 -15.541 1.00 83.06 106 LYS A C 1
ATOM 830 O O . LYS A 1 106 ? -0.122 -2.707 -15.160 1.00 83.06 106 LYS A O 1
ATOM 835 N N . ARG A 1 107 ? -2.034 -3.805 -14.753 1.00 84.94 107 ARG A N 1
ATOM 836 C CA . ARG A 1 107 ? -1.687 -4.225 -13.378 1.00 84.94 107 ARG A CA 1
ATOM 837 C C . ARG A 1 107 ? -0.369 -4.997 -13.314 1.00 84.94 107 ARG A C 1
ATOM 839 O O . ARG A 1 107 ? 0.467 -4.724 -12.457 1.00 84.94 107 ARG A O 1
ATOM 846 N N . SER A 1 108 ? -0.184 -5.961 -14.213 1.00 80.81 108 SER A N 1
ATOM 847 C CA . SER A 1 108 ? 1.019 -6.793 -14.263 1.00 80.81 108 SER A CA 1
ATOM 848 C C . SER A 1 108 ? 2.255 -5.977 -14.647 1.00 80.81 108 SER A C 1
ATOM 850 O O . SER A 1 108 ? 3.322 -6.218 -14.086 1.00 80.81 108 SER A O 1
ATOM 852 N N . ILE A 1 109 ? 2.114 -4.982 -15.532 1.00 80.75 109 ILE A N 1
ATOM 853 C CA . ILE A 1 109 ? 3.198 -4.062 -15.907 1.00 80.75 109 ILE A CA 1
ATOM 854 C C . ILE A 1 109 ? 3.675 -3.276 -14.684 1.00 80.75 109 ILE A C 1
ATOM 856 O O . ILE A 1 109 ? 4.849 -3.348 -14.322 1.00 80.75 109 ILE A O 1
ATOM 860 N N . TYR A 1 110 ? 2.765 -2.588 -13.995 1.00 84.88 110 TYR A N 1
ATOM 861 C CA . TYR A 1 110 ? 3.134 -1.734 -12.866 1.00 84.88 110 TYR A CA 1
ATOM 862 C C . TYR A 1 110 ? 3.657 -2.518 -11.661 1.00 84.88 110 TYR A C 1
ATOM 864 O O . TYR A 1 110 ? 4.621 -2.102 -11.017 1.00 84.88 110 TYR A O 1
ATOM 872 N N . ILE A 1 111 ? 3.086 -3.694 -11.375 1.00 83.38 111 ILE A N 1
ATOM 873 C CA . ILE A 1 111 ? 3.615 -4.582 -10.330 1.00 83.38 111 ILE A CA 1
ATOM 874 C C . ILE A 1 111 ? 5.044 -5.011 -10.666 1.00 83.38 111 ILE A C 1
ATOM 876 O O . ILE A 1 111 ? 5.908 -5.059 -9.789 1.00 83.38 111 ILE A O 1
ATOM 880 N N . ALA A 1 112 ? 5.300 -5.362 -11.923 1.00 80.94 112 ALA A N 1
ATOM 881 C CA . ALA A 1 112 ? 6.609 -5.815 -12.354 1.00 80.94 112 ALA A CA 1
ATOM 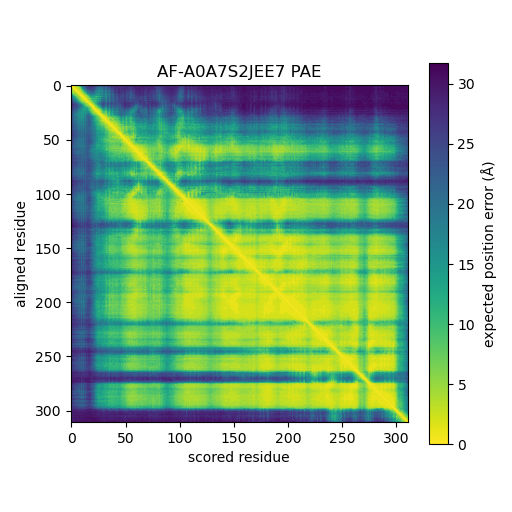882 C C . ALA A 1 112 ? 7.649 -4.699 -12.312 1.00 80.94 112 ALA A C 1
ATOM 884 O O . ALA A 1 112 ? 8.752 -4.928 -11.825 1.00 80.94 112 ALA A O 1
ATOM 885 N N . GLU A 1 113 ? 7.285 -3.496 -12.745 1.00 82.94 113 GLU A N 1
ATOM 886 C CA . GLU A 1 113 ? 8.112 -2.302 -12.614 1.00 82.94 113 GLU A CA 1
ATOM 887 C C . GLU A 1 113 ? 8.499 -2.040 -11.158 1.00 82.94 113 GLU A C 1
ATOM 889 O O . GLU A 1 113 ? 9.690 -2.033 -10.840 1.00 82.94 113 GLU A O 1
ATOM 894 N N . ALA A 1 114 ? 7.518 -1.948 -10.254 1.00 82.94 114 ALA A N 1
ATOM 895 C CA . ALA A 1 114 ? 7.782 -1.748 -8.832 1.00 82.94 114 ALA A CA 1
ATOM 896 C C . ALA A 1 114 ? 8.703 -2.846 -8.271 1.00 82.94 114 ALA A C 1
ATOM 898 O O . ALA A 1 114 ? 9.659 -2.562 -7.551 1.00 82.94 114 ALA A O 1
ATOM 899 N N . LYS A 1 115 ? 8.485 -4.114 -8.646 1.00 81.69 115 LYS A N 1
ATOM 900 C CA . LYS A 1 115 ? 9.343 -5.230 -8.219 1.00 81.69 115 LYS A CA 1
ATOM 901 C C . LYS A 1 115 ? 10.763 -5.153 -8.774 1.00 81.69 115 LYS A C 1
ATOM 903 O O . LYS A 1 115 ? 11.697 -5.491 -8.047 1.00 81.69 115 LYS A O 1
ATOM 908 N N . ILE A 1 116 ? 10.946 -4.749 -10.032 1.00 80.31 116 ILE A N 1
ATOM 909 C CA . ILE A 1 116 ? 12.274 -4.559 -10.631 1.00 80.31 116 ILE A CA 1
ATOM 910 C C . ILE A 1 116 ? 13.022 -3.469 -9.870 1.00 80.31 116 ILE A C 1
ATOM 912 O O . ILE A 1 116 ? 14.175 -3.688 -9.501 1.00 80.31 116 ILE A O 1
ATOM 916 N N . LEU A 1 117 ? 12.361 -2.348 -9.573 1.00 82.62 117 LEU A N 1
ATOM 917 C CA . LEU A 1 117 ? 12.944 -1.247 -8.808 1.00 82.62 117 LEU A CA 1
ATOM 918 C C . LEU A 1 117 ? 13.306 -1.679 -7.378 1.00 82.62 117 LEU A C 1
ATOM 920 O O . LEU A 1 117 ? 14.424 -1.426 -6.933 1.00 82.62 117 LEU A O 1
ATOM 924 N N . VAL A 1 118 ? 12.431 -2.423 -6.687 1.00 80.44 118 VAL A N 1
ATOM 925 C CA . VAL A 1 118 ? 12.739 -3.016 -5.370 1.00 80.44 118 VAL A CA 1
ATOM 926 C C . VAL A 1 118 ? 13.950 -3.951 -5.460 1.00 80.44 118 VAL A C 1
ATOM 928 O O . VAL A 1 118 ? 14.847 -3.881 -4.622 1.00 80.44 118 VAL A O 1
ATOM 931 N N . CYS A 1 119 ? 14.021 -4.814 -6.479 1.00 77.69 119 CYS A N 1
ATOM 932 C CA . CYS A 1 119 ? 15.154 -5.725 -6.665 1.00 77.69 119 CYS A CA 1
ATOM 933 C C . CYS A 1 119 ? 16.459 -4.976 -6.955 1.00 77.69 119 CYS A C 1
ATOM 935 O O . CYS A 1 119 ? 17.501 -5.351 -6.417 1.00 77.69 119 CYS A O 1
ATOM 937 N N . ALA A 1 120 ? 16.402 -3.939 -7.792 1.00 78.19 120 ALA A N 1
ATOM 938 C CA . ALA A 1 120 ? 17.530 -3.068 -8.087 1.00 78.19 120 ALA A CA 1
ATOM 939 C C . ALA A 1 120 ? 18.037 -2.403 -6.805 1.00 78.19 120 ALA A C 1
ATOM 941 O O . ALA A 1 120 ? 19.216 -2.523 -6.487 1.00 78.19 120 ALA A O 1
ATOM 942 N N . ASN A 1 121 ? 17.134 -1.814 -6.018 1.00 79.56 121 ASN A N 1
ATOM 943 C CA . ASN A 1 121 ? 17.480 -1.197 -4.745 1.00 79.56 121 ASN A CA 1
ATOM 944 C C . ASN A 1 121 ? 18.111 -2.192 -3.764 1.00 79.56 121 ASN A C 1
ATOM 946 O O . ASN A 1 121 ? 19.164 -1.904 -3.225 1.00 79.56 121 ASN A O 1
ATOM 950 N N . LEU A 1 122 ? 17.558 -3.397 -3.595 1.00 77.75 122 LEU A N 1
ATOM 951 C CA . LEU A 1 122 ? 18.154 -4.415 -2.713 1.00 77.75 122 LEU A CA 1
ATOM 952 C C . LEU A 1 122 ? 19.574 -4.825 -3.135 1.00 77.75 122 LEU A C 1
ATOM 954 O O . LEU A 1 122 ? 20.392 -5.185 -2.292 1.00 77.75 122 LEU A O 1
ATOM 958 N N . CYS A 1 123 ? 19.871 -4.810 -4.437 1.00 75.62 123 CYS A N 1
ATOM 959 C CA . CYS A 1 123 ? 21.223 -5.064 -4.927 1.00 75.62 123 CYS A CA 1
ATOM 960 C C . CYS A 1 123 ? 22.171 -3.909 -4.563 1.00 75.62 123 CYS A C 1
ATOM 962 O O . CYS A 1 123 ? 23.324 -4.152 -4.204 1.00 75.62 123 CYS A O 1
ATOM 964 N N . LEU A 1 124 ? 21.678 -2.670 -4.633 1.00 75.31 124 LEU A N 1
ATOM 965 C CA . LEU A 1 124 ? 22.443 -1.447 -4.387 1.00 75.31 124 LEU A CA 1
ATOM 966 C C . LEU A 1 124 ? 22.545 -1.082 -2.907 1.00 75.31 124 LEU A C 1
ATOM 968 O O . LEU A 1 124 ? 23.538 -0.493 -2.534 1.00 75.31 124 LEU A O 1
ATOM 972 N N . GLU A 1 125 ? 21.607 -1.467 -2.038 1.00 71.62 125 GLU A N 1
ATOM 973 C CA . GLU A 1 125 ? 21.687 -1.218 -0.584 1.00 71.62 125 GLU A CA 1
ATOM 974 C C . GLU A 1 125 ? 22.935 -1.871 0.042 1.00 71.62 125 GLU A C 1
ATOM 976 O O . GLU A 1 125 ? 23.432 -1.416 1.067 1.00 71.62 125 GLU A O 1
ATOM 981 N N . SER A 1 126 ? 23.499 -2.899 -0.603 1.00 65.19 126 SER A N 1
ATOM 982 C CA . SER A 1 126 ? 24.809 -3.459 -0.232 1.00 65.19 126 SER A CA 1
ATOM 983 C C . SER A 1 126 ? 26.002 -2.525 -0.524 1.00 65.19 126 SER A C 1
ATOM 985 O O . SER A 1 126 ? 27.129 -2.825 -0.136 1.00 65.19 126 SER A O 1
ATOM 987 N N . ARG A 1 127 ? 25.757 -1.408 -1.217 1.00 63.56 127 ARG A N 1
ATOM 988 C CA . ARG A 1 127 ? 26.704 -0.424 -1.751 1.00 63.56 127 ARG A CA 1
ATOM 989 C C . ARG A 1 127 ? 26.164 0.982 -1.455 1.00 63.56 127 ARG A C 1
ATOM 991 O O . ARG A 1 127 ? 25.454 1.574 -2.262 1.00 63.56 127 ARG A O 1
ATOM 998 N N . THR A 1 128 ? 26.491 1.500 -0.277 1.00 55.38 128 THR A N 1
ATOM 999 C CA . THR A 1 128 ? 25.955 2.732 0.342 1.00 55.38 128 THR A CA 1
ATOM 1000 C C . THR A 1 128 ? 25.935 3.989 -0.534 1.00 55.38 128 THR A C 1
ATOM 1002 O O . THR A 1 128 ? 25.182 4.909 -0.245 1.00 55.38 128 THR A O 1
ATOM 1005 N N . ASP A 1 129 ? 26.716 4.031 -1.610 1.00 58.56 129 ASP A N 1
ATOM 1006 C CA . ASP A 1 129 ? 26.983 5.255 -2.372 1.00 58.56 129 ASP A CA 1
ATOM 1007 C C . ASP A 1 129 ? 26.028 5.442 -3.565 1.00 58.56 129 ASP A C 1
ATOM 1009 O O . ASP A 1 129 ? 26.003 6.500 -4.195 1.00 58.56 129 ASP A O 1
ATOM 1013 N N . TYR A 1 130 ? 25.251 4.407 -3.909 1.00 55.59 130 TYR A N 1
ATOM 1014 C CA . TYR A 1 130 ? 24.485 4.382 -5.156 1.00 55.59 130 TYR A CA 1
ATOM 1015 C C . TYR A 1 130 ? 22.990 4.629 -4.989 1.00 55.59 130 TYR A C 1
ATOM 1017 O O . TYR A 1 130 ? 22.359 4.993 -5.972 1.00 55.59 130 TYR A O 1
ATOM 1025 N N . THR A 1 131 ? 22.396 4.407 -3.812 1.00 59.69 131 THR A N 1
ATOM 1026 C CA . THR A 1 131 ? 20.930 4.298 -3.679 1.00 59.69 131 THR A CA 1
ATOM 1027 C C . THR A 1 131 ? 20.189 5.593 -3.986 1.00 59.69 131 THR A C 1
ATOM 1029 O O . THR A 1 131 ? 19.146 5.538 -4.634 1.00 59.69 131 THR A O 1
ATOM 1032 N N . ASP A 1 132 ? 20.747 6.745 -3.626 1.00 61.69 132 ASP A N 1
ATOM 1033 C CA . ASP A 1 132 ? 20.021 8.013 -3.747 1.00 61.69 132 ASP A CA 1
ATOM 1034 C C . ASP A 1 132 ? 20.162 8.612 -5.154 1.00 61.69 132 ASP A C 1
ATOM 1036 O O . ASP A 1 132 ? 19.218 9.156 -5.720 1.00 61.69 132 ASP A O 1
ATOM 1040 N N . THR A 1 133 ? 21.319 8.447 -5.794 1.00 65.81 133 THR A N 1
ATOM 1041 C CA . THR A 1 133 ? 21.651 9.167 -7.033 1.00 65.81 133 THR A CA 1
ATOM 1042 C C . THR A 1 133 ? 20.918 8.661 -8.275 1.00 65.81 133 THR A C 1
ATOM 1044 O O . THR A 1 133 ? 20.657 9.451 -9.180 1.00 65.81 133 THR A O 1
ATOM 1047 N N . TRP A 1 134 ? 20.557 7.375 -8.351 1.00 73.06 134 TRP A N 1
ATOM 1048 C CA . TRP A 1 134 ? 19.972 6.807 -9.578 1.00 73.06 134 TRP A CA 1
ATOM 1049 C C . TRP A 1 134 ? 18.453 6.993 -9.718 1.00 73.06 134 TRP A C 1
ATOM 1051 O O . TRP A 1 134 ? 17.931 6.832 -10.825 1.00 73.06 134 TRP A O 1
ATOM 1061 N N . LEU A 1 135 ? 17.751 7.316 -8.624 1.00 72.75 135 LEU A N 1
ATOM 1062 C CA . LEU A 1 135 ? 16.308 7.598 -8.619 1.00 72.75 135 LEU A CA 1
ATOM 1063 C C . LEU A 1 135 ? 15.985 9.092 -8.527 1.00 72.75 135 LEU A C 1
ATOM 1065 O O . LEU A 1 135 ? 14.891 9.490 -8.933 1.00 72.75 135 LEU A O 1
ATOM 1069 N N . ASN A 1 136 ? 16.916 9.914 -8.034 1.00 68.06 136 ASN A N 1
ATOM 1070 C CA . ASN A 1 136 ? 16.718 11.356 -7.910 1.00 68.06 136 ASN A CA 1
ATOM 1071 C C . ASN A 1 136 ? 16.337 11.993 -9.256 1.00 68.06 136 ASN A C 1
ATOM 1073 O O . ASN A 1 136 ? 17.010 11.802 -10.269 1.00 68.06 136 ASN A O 1
ATOM 1077 N N . GLY A 1 137 ? 15.234 12.748 -9.255 1.00 71.56 137 GLY A N 1
ATOM 1078 C CA . GLY A 1 137 ? 14.704 13.438 -10.435 1.00 71.56 137 GLY A CA 1
ATOM 1079 C C . GLY A 1 137 ? 13.969 12.550 -11.445 1.00 71.56 137 GLY A C 1
ATOM 1080 O O . GLY A 1 137 ? 13.543 13.060 -12.475 1.00 71.56 137 GLY A O 1
ATOM 1081 N N . ARG A 1 138 ? 13.815 11.242 -11.184 1.00 75.62 138 ARG A N 1
ATOM 1082 C CA . ARG A 1 138 ? 13.056 10.324 -12.061 1.00 75.62 138 ARG A CA 1
ATOM 1083 C C . ARG A 1 138 ? 11.639 10.050 -11.589 1.00 75.62 138 ARG A C 1
ATOM 1085 O O . ARG A 1 138 ? 10.794 9.684 -12.397 1.00 75.62 138 ARG A O 1
ATOM 1092 N N . TYR A 1 139 ? 11.412 10.181 -10.290 1.00 83.06 139 TYR A N 1
ATOM 1093 C CA . TYR A 1 139 ? 10.112 9.988 -9.676 1.00 83.06 139 TYR A CA 1
ATOM 1094 C C . TYR A 1 139 ? 9.808 11.179 -8.783 1.00 83.06 139 TYR A C 1
ATOM 1096 O O . TYR A 1 139 ? 10.695 11.724 -8.126 1.00 83.06 139 TYR A O 1
ATOM 1104 N N . GLU A 1 140 ? 8.541 11.555 -8.778 1.00 88.06 140 GLU A N 1
ATOM 1105 C CA . GLU A 1 140 ? 7.968 12.589 -7.931 1.00 88.06 140 GLU A CA 1
ATOM 1106 C C . GLU A 1 140 ? 6.702 12.041 -7.273 1.00 88.06 140 GLU A C 1
ATOM 1108 O O . GLU A 1 140 ? 6.194 10.986 -7.672 1.00 88.06 140 GLU A O 1
ATOM 1113 N N . ASP A 1 141 ? 6.215 12.737 -6.244 1.00 91.69 141 ASP A N 1
ATOM 1114 C CA . ASP A 1 141 ? 4.913 12.414 -5.667 1.00 91.69 141 ASP A CA 1
ATOM 1115 C C . ASP A 1 141 ? 3.850 12.479 -6.768 1.00 91.69 141 ASP A C 1
ATOM 1117 O O . ASP A 1 141 ? 3.729 13.477 -7.479 1.00 91.69 141 ASP A O 1
ATOM 1121 N N . HIS A 1 142 ? 3.108 11.390 -6.928 1.00 93.00 142 HIS A N 1
ATOM 1122 C CA . HIS A 1 142 ? 2.129 11.240 -7.987 1.00 93.00 142 HIS A CA 1
ATOM 1123 C C . HIS A 1 142 ? 0.871 10.578 -7.438 1.00 93.00 142 HIS A C 1
ATOM 1125 O O . H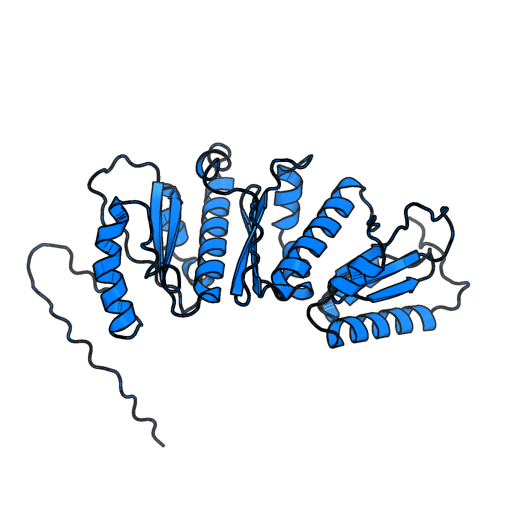IS A 1 142 ? 0.927 9.498 -6.843 1.00 93.00 142 HIS A O 1
ATOM 1131 N N . GLU A 1 143 ? -0.266 11.222 -7.679 1.00 94.62 143 GLU A N 1
ATOM 1132 C CA . GLU A 1 143 ? -1.591 10.718 -7.343 1.00 94.62 143 GLU A CA 1
ATOM 1133 C C . GLU A 1 143 ? -2.463 10.751 -8.599 1.00 94.62 143 GLU A C 1
ATOM 1135 O O . GLU A 1 143 ? -2.901 11.812 -9.049 1.00 94.62 143 GLU A O 1
ATOM 1140 N N . SER A 1 144 ? -2.681 9.585 -9.204 1.00 93.19 144 SER A N 1
ATOM 1141 C CA . SER A 1 144 ? -3.486 9.479 -10.416 1.00 93.19 144 SER A CA 1
ATOM 1142 C C . SER A 1 144 ? -4.982 9.535 -10.089 1.00 93.19 144 SER A C 1
ATOM 1144 O O . SER A 1 144 ? -5.487 8.798 -9.241 1.00 93.19 144 SER A O 1
ATOM 1146 N N . ALA A 1 145 ? -5.736 10.347 -10.825 1.00 93.81 145 ALA A N 1
ATOM 1147 C CA . ALA A 1 145 ? -7.199 10.366 -10.753 1.00 93.81 145 ALA A CA 1
ATOM 1148 C C . ALA A 1 145 ? -7.864 9.345 -11.699 1.00 93.81 145 ALA A C 1
ATOM 1150 O O . ALA A 1 145 ? -9.088 9.330 -11.817 1.00 93.81 145 ALA A O 1
ATOM 1151 N N . ALA A 1 146 ? -7.082 8.522 -12.409 1.00 91.75 146 ALA A N 1
ATOM 1152 C CA . ALA A 1 146 ? -7.616 7.600 -13.401 1.00 91.75 146 ALA A CA 1
ATOM 1153 C C . ALA A 1 146 ? -8.465 6.494 -12.759 1.00 91.75 146 ALA A C 1
ATOM 1155 O O . ALA A 1 146 ? -8.063 5.853 -11.781 1.00 91.75 146 ALA A O 1
ATOM 1156 N N . GLU A 1 147 ? -9.626 6.251 -13.364 1.00 91.56 147 GLU A N 1
ATOM 1157 C CA . GLU A 1 147 ? -10.470 5.100 -13.061 1.00 91.56 147 GLU A CA 1
ATOM 1158 C C . GLU A 1 147 ? -9.811 3.797 -13.537 1.00 91.56 147 GLU A C 1
ATOM 1160 O O . GLU A 1 147 ? -9.111 3.755 -14.552 1.00 91.56 147 GLU A O 1
ATOM 1165 N N . GLY A 1 148 ? -10.065 2.704 -12.817 1.00 92.12 148 GLY A N 1
ATOM 1166 C CA . GLY A 1 148 ? -9.422 1.416 -13.081 1.00 92.12 148 GLY A CA 1
ATOM 1167 C C . GLY A 1 148 ? -7.980 1.341 -12.571 1.00 92.12 148 GLY A C 1
ATOM 1168 O O . GLY A 1 148 ? -7.578 2.097 -11.688 1.00 92.12 148 GLY A O 1
ATOM 1169 N N . VAL A 1 149 ? -7.218 0.359 -13.069 1.00 92.06 149 VAL A N 1
ATOM 1170 C CA . VAL A 1 149 ? -5.870 0.076 -12.556 1.00 92.06 149 VAL A CA 1
ATOM 1171 C C . VAL A 1 149 ? -4.873 1.137 -13.004 1.00 92.06 149 VAL A C 1
ATOM 1173 O O . VAL A 1 149 ? -4.610 1.282 -14.199 1.00 92.06 149 VAL A O 1
ATOM 1176 N N . ASP A 1 150 ? -4.242 1.772 -12.024 1.00 93.88 150 ASP A N 1
ATOM 1177 C CA . ASP A 1 150 ? -3.140 2.702 -12.229 1.00 93.88 150 ASP A CA 1
ATOM 1178 C C . ASP A 1 150 ? -2.094 2.585 -11.106 1.00 93.88 150 ASP A C 1
ATOM 1180 O O . ASP A 1 150 ? -2.110 1.626 -10.317 1.00 93.88 150 ASP A O 1
ATOM 1184 N N . ARG A 1 151 ? -1.168 3.543 -11.042 1.00 92.94 151 ARG A N 1
ATOM 1185 C CA . ARG A 1 151 ? -0.129 3.645 -10.023 1.00 92.94 151 ARG A CA 1
ATOM 1186 C C . ARG A 1 151 ? -0.098 5.017 -9.354 1.00 92.94 151 ARG A C 1
ATOM 1188 O O . ARG A 1 151 ? -0.257 6.032 -10.016 1.00 92.94 151 ARG A O 1
ATOM 1195 N N . ASP A 1 152 ? 0.206 5.015 -8.063 1.00 96.00 152 ASP A N 1
ATOM 1196 C CA . ASP A 1 152 ? 0.597 6.202 -7.301 1.00 96.00 152 ASP A CA 1
ATOM 1197 C C . ASP A 1 152 ? 2.023 6.058 -6.796 1.00 96.00 152 ASP A C 1
ATOM 1199 O O . ASP A 1 152 ? 2.534 4.947 -6.607 1.00 96.00 152 ASP A O 1
ATOM 1203 N N . ILE A 1 153 ? 2.642 7.202 -6.534 1.00 94.69 153 ILE A N 1
ATOM 1204 C CA . ILE A 1 153 ? 3.964 7.302 -5.935 1.00 94.69 153 ILE A CA 1
ATOM 1205 C C . ILE A 1 153 ? 3.850 8.240 -4.740 1.00 94.69 153 ILE A C 1
ATOM 1207 O O . ILE A 1 153 ? 3.354 9.356 -4.873 1.00 94.69 153 ILE A O 1
ATOM 1211 N N . ILE A 1 154 ? 4.281 7.773 -3.569 1.00 94.75 154 ILE A N 1
ATOM 1212 C CA . ILE A 1 154 ? 4.483 8.634 -2.400 1.00 94.75 154 ILE A CA 1
ATOM 1213 C C . ILE A 1 154 ? 5.971 8.917 -2.274 1.00 94.75 154 ILE A C 1
ATOM 1215 O O . ILE A 1 154 ? 6.759 7.981 -2.103 1.00 94.75 154 ILE A O 1
ATOM 1219 N N . ASP A 1 155 ? 6.341 10.190 -2.321 1.00 92.75 155 ASP A N 1
ATOM 1220 C CA . ASP A 1 155 ? 7.709 10.636 -2.070 1.00 92.75 155 ASP A CA 1
ATOM 1221 C C . ASP A 1 155 ? 7.927 10.916 -0.572 1.00 92.75 155 ASP A C 1
ATOM 1223 O O . ASP A 1 155 ? 7.395 11.870 0.001 1.00 92.75 155 ASP A O 1
ATOM 1227 N N . LEU A 1 156 ? 8.726 10.070 0.082 1.00 90.75 156 LEU A N 1
ATOM 1228 C CA . LEU A 1 156 ? 9.058 10.208 1.498 1.00 90.75 156 LEU A CA 1
ATOM 1229 C C . LEU A 1 156 ? 10.224 11.167 1.752 1.00 90.75 156 LEU A C 1
ATOM 1231 O O . LEU A 1 156 ? 10.494 11.439 2.915 1.00 90.75 156 LEU A O 1
ATOM 1235 N N . THR A 1 157 ? 10.920 11.691 0.737 1.00 87.56 157 THR A N 1
ATOM 1236 C CA . THR A 1 157 ? 12.121 12.535 0.932 1.00 87.56 157 THR A CA 1
ATOM 1237 C C . THR A 1 157 ? 11.854 13.793 1.760 1.00 87.56 157 THR A C 1
ATOM 1239 O O . THR A 1 157 ? 12.745 14.283 2.447 1.00 87.56 157 THR A O 1
ATOM 1242 N N . ARG A 1 158 ? 10.614 14.298 1.740 1.00 85.75 158 ARG A N 1
ATOM 1243 C CA . ARG A 1 158 ? 10.175 15.465 2.525 1.00 85.75 158 ARG A CA 1
ATOM 1244 C C . ARG A 1 158 ? 9.799 15.134 3.972 1.00 85.75 158 ARG A C 1
ATOM 1246 O O . ARG A 1 158 ? 9.456 16.037 4.729 1.00 85.75 158 ARG A O 1
ATOM 1253 N N . GLN A 1 159 ? 9.800 13.858 4.347 1.00 85.56 159 GLN A N 1
ATOM 1254 C CA . GLN A 1 159 ? 9.477 13.408 5.696 1.00 85.56 159 GLN A CA 1
ATOM 1255 C C . GLN A 1 159 ? 10.726 13.423 6.580 1.00 85.56 159 GLN A C 1
ATOM 1257 O O . GLN A 1 159 ? 11.805 13.019 6.150 1.00 85.56 159 GLN A O 1
ATOM 1262 N N . GLU A 1 160 ? 10.564 13.795 7.850 1.00 85.38 160 GLU A N 1
ATOM 1263 C CA . GLU A 1 160 ? 11.602 13.564 8.863 1.00 85.38 160 GLU A CA 1
ATOM 1264 C C . GLU A 1 160 ? 11.943 12.071 8.920 1.00 85.38 160 GLU A C 1
ATOM 1266 O O . GLU A 1 160 ? 11.046 11.230 8.804 1.00 85.38 160 GLU A O 1
ATOM 1271 N N . ASP A 1 161 ? 13.227 11.739 9.043 1.00 87.19 161 ASP A N 1
ATOM 1272 C CA . ASP A 1 161 ? 13.724 10.359 9.062 1.00 87.19 161 ASP A CA 1
ATOM 1273 C C . ASP A 1 161 ? 13.254 9.500 7.868 1.00 87.19 161 ASP A C 1
ATOM 1275 O O . ASP A 1 161 ? 13.006 8.298 8.000 1.00 87.19 161 ASP A O 1
ATOM 1279 N N . ALA A 1 162 ? 13.145 10.103 6.674 1.00 86.56 162 ALA A N 1
ATOM 1280 C CA . ALA A 1 162 ? 12.717 9.448 5.432 1.00 86.56 162 ALA A CA 1
ATOM 1281 C C . ALA A 1 162 ? 13.395 8.089 5.185 1.00 86.56 162 ALA A C 1
ATOM 1283 O O . ALA A 1 162 ? 12.753 7.131 4.745 1.00 86.56 162 ALA A O 1
ATOM 1284 N N . GLN A 1 163 ? 14.696 7.995 5.474 1.00 84.25 163 GLN A N 1
ATOM 1285 C CA . GLN A 1 163 ? 15.473 6.768 5.316 1.00 84.25 163 GLN A CA 1
ATOM 1286 C C . GLN A 1 163 ? 15.022 5.668 6.281 1.00 84.25 163 GLN A C 1
ATOM 1288 O O . GLN A 1 163 ? 14.814 4.530 5.855 1.00 84.25 163 GLN A O 1
ATOM 1293 N N . GLU A 1 164 ? 14.820 6.000 7.556 1.00 86.56 164 GLU A N 1
ATOM 1294 C CA . GLU A 1 164 ? 14.380 5.040 8.568 1.00 86.56 164 GLU A CA 1
ATOM 1295 C C . GLU A 1 164 ? 12.936 4.602 8.320 1.00 86.56 164 GLU A C 1
ATOM 1297 O O . GLU A 1 164 ? 12.645 3.406 8.325 1.00 86.56 164 GLU A O 1
ATOM 1302 N N . LYS A 1 165 ? 12.040 5.536 7.983 1.00 88.75 165 LYS A N 1
ATOM 1303 C CA . LYS A 1 165 ? 10.652 5.228 7.597 1.00 88.75 165 LYS A CA 1
ATOM 1304 C C . LYS A 1 165 ? 10.593 4.253 6.432 1.00 88.75 165 LYS A C 1
ATOM 1306 O O . LYS A 1 165 ? 9.900 3.235 6.493 1.00 88.75 165 LYS A O 1
ATOM 1311 N N . ALA A 1 166 ? 11.356 4.527 5.379 1.00 87.56 166 ALA A N 1
ATOM 1312 C CA . ALA A 1 166 ? 11.396 3.659 4.217 1.00 87.56 166 ALA A CA 1
ATOM 1313 C C . ALA A 1 166 ? 12.005 2.283 4.551 1.00 87.56 166 ALA A C 1
ATOM 1315 O O . ALA A 1 166 ? 11.490 1.254 4.105 1.00 87.56 166 ALA A O 1
ATOM 1316 N N . ARG A 1 167 ? 13.040 2.234 5.403 1.00 85.88 167 ARG A N 1
ATOM 1317 C CA . ARG A 1 167 ? 13.621 0.983 5.921 1.00 85.88 167 ARG A CA 1
ATOM 1318 C C . ARG A 1 167 ? 12.601 0.164 6.715 1.00 85.88 167 ARG A C 1
ATOM 1320 O O . ARG A 1 167 ? 12.493 -1.045 6.502 1.00 85.88 167 ARG A O 1
ATOM 1327 N N . LEU A 1 168 ? 11.827 0.800 7.593 1.00 86.19 168 LEU A N 1
ATOM 1328 C CA . LEU A 1 168 ? 10.786 0.146 8.390 1.00 86.19 168 LEU A CA 1
ATOM 1329 C C . LEU A 1 168 ? 9.666 -0.405 7.507 1.00 86.19 168 LEU A C 1
ATOM 1331 O O . LEU A 1 168 ? 9.283 -1.565 7.678 1.00 86.19 168 LEU A O 1
ATOM 1335 N N . LEU A 1 169 ? 9.196 0.371 6.525 1.00 88.00 169 LEU A N 1
ATOM 1336 C CA . LEU A 1 169 ? 8.214 -0.087 5.537 1.00 88.00 169 LEU A CA 1
ATOM 1337 C C . LEU A 1 169 ? 8.703 -1.329 4.778 1.00 88.00 169 LEU A C 1
ATOM 1339 O O . LEU A 1 169 ? 7.933 -2.273 4.608 1.00 88.00 169 LEU A O 1
ATOM 1343 N N . ARG A 1 170 ? 9.981 -1.357 4.373 1.00 84.62 170 ARG A N 1
ATOM 1344 C CA . ARG A 1 170 ? 10.611 -2.478 3.649 1.00 84.62 170 ARG A CA 1
ATOM 1345 C C . ARG A 1 170 ? 10.946 -3.694 4.514 1.00 84.62 170 ARG A C 1
ATOM 1347 O O . ARG A 1 170 ? 11.209 -4.767 3.968 1.00 84.62 170 ARG A O 1
ATOM 1354 N N . SER A 1 171 ? 11.002 -3.541 5.836 1.00 83.12 171 SER A N 1
ATOM 1355 C CA . SER A 1 171 ? 11.466 -4.602 6.732 1.00 83.12 171 SER A CA 1
ATOM 1356 C C . SER A 1 171 ? 10.639 -5.888 6.579 1.00 83.12 171 SER A C 1
ATOM 1358 O O . SER A 1 171 ? 9.442 -5.868 6.280 1.00 83.12 171 SER A O 1
ATOM 1360 N N . LYS A 1 172 ? 11.276 -7.053 6.752 1.00 75.06 172 LYS A N 1
ATOM 1361 C CA . LYS A 1 172 ? 10.595 -8.347 6.609 1.00 75.06 172 LYS A CA 1
ATOM 1362 C C . LYS A 1 172 ? 9.493 -8.473 7.665 1.00 75.06 172 LYS A C 1
ATOM 1364 O O . LYS A 1 172 ? 9.778 -8.468 8.856 1.00 75.06 172 LYS A O 1
ATOM 1369 N N . GLY A 1 173 ? 8.248 -8.640 7.218 1.00 71.19 173 GLY A N 1
ATOM 1370 C CA . GLY A 1 173 ? 7.087 -8.639 8.119 1.00 71.19 173 GLY A CA 1
ATOM 1371 C C . GLY A 1 173 ? 6.696 -7.242 8.614 1.00 71.19 173 GLY A C 1
ATOM 1372 O O . GLY A 1 173 ? 5.867 -7.133 9.514 1.00 71.19 173 GLY A O 1
ATOM 1373 N N . GLY A 1 174 ? 7.285 -6.199 8.027 1.00 78.94 174 GLY A N 1
ATOM 1374 C CA . GLY A 1 174 ? 6.990 -4.805 8.302 1.00 78.94 174 GLY A CA 1
ATOM 1375 C C . GLY A 1 174 ? 5.615 -4.362 7.793 1.00 78.94 174 GLY A C 1
ATOM 1376 O O . GLY A 1 174 ? 4.839 -5.165 7.255 1.00 78.94 174 GLY A O 1
ATOM 1377 N N . PRO A 1 175 ? 5.301 -3.064 7.947 1.00 84.56 175 PRO A N 1
ATOM 1378 C CA . PRO A 1 175 ? 3.969 -2.532 7.679 1.00 84.56 175 PRO A CA 1
ATOM 1379 C C . PRO A 1 175 ? 3.513 -2.690 6.226 1.00 84.56 175 PRO A C 1
ATOM 1381 O O . PRO A 1 175 ? 2.321 -2.865 6.005 1.00 84.56 175 PRO A O 1
ATOM 1384 N N . ALA A 1 176 ? 4.422 -2.721 5.242 1.00 87.19 176 ALA A N 1
ATOM 1385 C CA . ALA A 1 176 ? 4.061 -2.852 3.826 1.00 87.19 176 ALA A CA 1
ATOM 1386 C C . ALA A 1 176 ? 3.179 -4.078 3.530 1.00 87.19 176 ALA A C 1
ATOM 1388 O O . ALA A 1 176 ? 2.213 -3.971 2.780 1.00 87.19 176 ALA A O 1
ATOM 1389 N N . ASN A 1 177 ? 3.453 -5.228 4.156 1.00 86.81 177 ASN A N 1
ATOM 1390 C CA . ASN A 1 177 ? 2.640 -6.432 3.950 1.00 86.81 177 ASN A CA 1
ATOM 1391 C C . ASN A 1 177 ? 1.219 -6.271 4.493 1.00 86.81 177 ASN A C 1
ATOM 1393 O O . ASN A 1 177 ? 0.266 -6.704 3.848 1.00 86.81 177 ASN A O 1
ATOM 1397 N N . LYS A 1 178 ? 1.080 -5.635 5.660 1.00 87.88 178 LYS A N 1
ATOM 1398 C CA . LYS A 1 178 ? -0.229 -5.346 6.255 1.00 87.88 178 LYS A CA 1
ATOM 1399 C C . LYS A 1 178 ? -1.000 -4.336 5.417 1.00 87.88 178 LYS A C 1
ATOM 1401 O O . LYS A 1 178 ? -2.184 -4.526 5.180 1.00 87.88 178 LYS A O 1
ATOM 1406 N N . LEU A 1 179 ? -0.306 -3.310 4.926 1.00 93.00 179 LEU A N 1
ATOM 1407 C CA . LEU A 1 179 ? -0.876 -2.291 4.054 1.00 93.00 179 LEU A CA 1
ATOM 1408 C C . LEU A 1 179 ? -1.412 -2.908 2.763 1.00 93.00 179 LEU A C 1
ATOM 1410 O O . LEU A 1 179 ? -2.562 -2.654 2.441 1.00 93.00 179 LEU A O 1
ATOM 1414 N N . MET A 1 180 ? -0.645 -3.773 2.085 1.00 91.88 180 MET A N 1
ATOM 1415 C CA . MET A 1 180 ? -1.115 -4.481 0.882 1.00 91.88 180 MET A CA 1
ATOM 1416 C C . MET A 1 180 ? -2.378 -5.306 1.144 1.00 91.88 180 MET A C 1
ATOM 1418 O O . MET A 1 180 ? -3.313 -5.273 0.351 1.00 91.88 180 MET A O 1
ATOM 1422 N N . GLN A 1 181 ? -2.419 -6.036 2.262 1.00 91.62 181 GLN A N 1
ATOM 1423 C CA . GLN A 1 181 ? -3.582 -6.848 2.631 1.00 91.62 181 GLN A CA 1
ATOM 1424 C C . GLN A 1 181 ? -4.805 -5.991 2.969 1.00 91.62 181 GLN A C 1
ATOM 1426 O O . GLN A 1 181 ? -5.912 -6.305 2.547 1.00 91.62 181 GLN A O 1
ATOM 1431 N N . ALA A 1 182 ? -4.608 -4.904 3.715 1.00 93.62 182 ALA A N 1
ATOM 1432 C CA . ALA A 1 182 ? -5.692 -4.036 4.152 1.00 93.62 182 ALA A CA 1
ATOM 1433 C C . ALA A 1 182 ? -6.191 -3.089 3.052 1.00 93.62 182 ALA A C 1
ATOM 1435 O O . ALA A 1 182 ? -7.321 -2.622 3.131 1.00 93.62 182 ALA A O 1
ATOM 1436 N N . SER A 1 183 ? -5.382 -2.775 2.041 1.00 95.19 183 SER A N 1
ATOM 1437 C CA . SER A 1 183 ? -5.792 -1.908 0.933 1.00 95.19 183 SER A CA 1
ATOM 1438 C C . SER A 1 183 ? -6.262 -2.670 -0.307 1.00 95.19 183 SER A C 1
ATOM 1440 O O . SER A 1 183 ? -6.975 -2.081 -1.118 1.00 95.19 183 SER A O 1
ATOM 1442 N N . GLY A 1 184 ? -5.855 -3.935 -0.484 1.00 93.38 184 GLY A N 1
ATOM 1443 C CA . GLY A 1 184 ? -6.032 -4.695 -1.732 1.00 93.38 184 GLY A CA 1
ATOM 1444 C C . GLY A 1 184 ? -5.058 -4.290 -2.852 1.00 93.38 184 GLY A C 1
ATOM 1445 O O . GLY A 1 184 ? -5.138 -4.778 -3.987 1.00 93.38 184 GLY A O 1
ATOM 1446 N N . CYS A 1 185 ? -4.122 -3.380 -2.564 1.00 94.12 185 CYS A N 1
ATOM 1447 C CA . CYS A 1 185 ? -3.149 -2.892 -3.533 1.00 94.12 185 CYS A CA 1
ATOM 1448 C C . CYS A 1 185 ? -1.887 -3.770 -3.565 1.00 94.12 185 CYS A C 1
ATOM 1450 O O . CYS A 1 185 ? -1.593 -4.551 -2.660 1.00 94.12 185 CYS A O 1
ATOM 1452 N N . SER A 1 186 ? -1.086 -3.610 -4.614 1.00 91.62 186 SER A N 1
ATOM 1453 C CA . SER A 1 186 ? 0.331 -3.977 -4.564 1.00 91.62 186 SER A CA 1
ATOM 1454 C C . SER A 1 186 ? 1.138 -2.767 -4.115 1.00 91.62 186 SER A C 1
ATOM 1456 O O . SER A 1 186 ? 0.895 -1.660 -4.587 1.00 91.62 186 SER A O 1
ATOM 1458 N N . LEU A 1 187 ? 2.074 -2.968 -3.191 1.00 91.50 187 LEU A N 1
ATOM 1459 C CA . LEU A 1 187 ? 2.896 -1.901 -2.631 1.00 91.50 187 LEU A CA 1
ATOM 1460 C C . LEU A 1 187 ? 4.364 -2.319 -2.664 1.00 91.50 187 LEU A C 1
ATOM 1462 O O . LEU A 1 187 ? 4.718 -3.427 -2.260 1.00 91.50 187 LEU A O 1
ATOM 1466 N N . GLY A 1 188 ? 5.224 -1.426 -3.137 1.00 89.19 188 GLY A N 1
ATOM 1467 C CA . GLY A 1 188 ? 6.671 -1.593 -3.107 1.00 89.19 188 GLY A CA 1
ATOM 1468 C C . GLY A 1 188 ? 7.327 -0.314 -2.618 1.00 89.19 188 GLY A C 1
ATOM 1469 O O . GLY A 1 188 ? 7.001 0.762 -3.097 1.00 89.19 188 GLY A O 1
ATOM 1470 N N . CYS A 1 189 ? 8.255 -0.414 -1.672 1.00 88.81 189 CYS A N 1
ATOM 1471 C CA . CYS A 1 189 ? 9.040 0.735 -1.235 1.00 88.81 189 CYS A CA 1
ATOM 1472 C C . CYS A 1 189 ? 10.468 0.605 -1.774 1.00 88.81 189 CYS A C 1
ATOM 1474 O O . CYS A 1 189 ? 11.099 -0.439 -1.602 1.00 88.81 189 CYS A O 1
ATOM 1476 N N . VAL A 1 190 ? 10.969 1.651 -2.429 1.00 85.69 190 VAL A N 1
ATOM 1477 C CA . VAL A 1 190 ? 12.271 1.700 -3.104 1.00 85.69 190 VAL A CA 1
ATOM 1478 C C . VAL A 1 190 ? 12.963 2.993 -2.691 1.00 85.69 190 VAL A C 1
ATOM 1480 O O . VAL A 1 190 ? 12.466 4.068 -3.005 1.00 85.69 190 VAL A O 1
ATOM 1483 N N . VAL A 1 191 ? 14.093 2.907 -1.985 1.00 86.44 191 VAL A N 1
ATOM 1484 C CA . VAL A 1 191 ? 14.811 4.079 -1.439 1.00 86.44 191 VAL A CA 1
ATOM 1485 C C . VAL A 1 191 ? 13.897 4.960 -0.574 1.00 86.44 191 VAL A C 1
ATOM 1487 O O . VAL A 1 191 ? 13.662 4.581 0.570 1.00 86.44 191 VAL A O 1
ATOM 1490 N N . HIS A 1 192 ? 13.322 6.046 -1.096 1.00 89.19 192 HIS A N 1
ATOM 1491 C CA . HIS A 1 192 ? 12.357 6.914 -0.404 1.00 89.19 192 HIS A CA 1
ATOM 1492 C C . HIS A 1 192 ? 10.983 6.961 -1.087 1.00 89.19 192 HIS A C 1
ATOM 1494 O O . HIS A 1 192 ? 10.115 7.704 -0.655 1.00 89.19 192 HIS A O 1
ATOM 1500 N N . PHE A 1 193 ? 10.753 6.157 -2.121 1.00 91.06 193 PHE A N 1
ATOM 1501 C CA . PHE A 1 193 ? 9.507 6.162 -2.881 1.00 91.06 193 PHE A CA 1
ATOM 1502 C C . PHE A 1 193 ? 8.651 4.949 -2.531 1.00 91.06 193 PHE A C 1
ATOM 1504 O O . PHE A 1 193 ? 9.143 3.817 -2.489 1.00 91.06 193 PHE A O 1
ATOM 1511 N N . VAL A 1 194 ? 7.360 5.167 -2.293 1.00 93.44 194 VAL A N 1
ATOM 1512 C CA . VAL A 1 194 ? 6.369 4.095 -2.143 1.00 93.44 194 VAL A CA 1
ATOM 1513 C C . VAL A 1 194 ? 5.530 4.030 -3.410 1.00 93.44 194 VAL A C 1
ATOM 1515 O O . VAL A 1 194 ? 4.729 4.917 -3.675 1.00 93.44 194 VAL A O 1
ATOM 1518 N N . PHE A 1 195 ? 5.707 2.960 -4.173 1.00 93.19 195 PHE A N 1
ATOM 1519 C CA . PHE A 1 195 ? 4.920 2.640 -5.355 1.00 93.19 195 PHE A CA 1
ATOM 1520 C C . PHE A 1 195 ? 3.673 1.872 -4.934 1.00 93.19 195 PHE A C 1
ATOM 1522 O O . PHE A 1 195 ? 3.774 0.824 -4.291 1.00 93.19 195 PHE A O 1
ATOM 1529 N N . ILE A 1 196 ? 2.509 2.376 -5.321 1.00 95.75 196 ILE A N 1
ATOM 1530 C CA . ILE A 1 196 ? 1.203 1.784 -5.039 1.00 95.75 196 ILE A CA 1
ATOM 1531 C C . ILE A 1 196 ? 0.560 1.450 -6.377 1.00 95.75 196 ILE A C 1
ATOM 1533 O O . ILE A 1 196 ? 0.468 2.309 -7.239 1.00 95.75 196 ILE A O 1
ATOM 1537 N N . VAL A 1 197 ? 0.097 0.216 -6.554 1.00 94.44 197 VAL A N 1
ATOM 1538 C CA . VAL A 1 197 ? -0.573 -0.235 -7.780 1.00 94.44 197 VAL A CA 1
ATOM 1539 C C . VAL A 1 197 ? -1.915 -0.852 -7.420 1.00 94.44 197 VAL A C 1
ATOM 1541 O O . VAL A 1 197 ? -1.980 -1.777 -6.606 1.00 94.44 197 VAL A O 1
ATOM 1544 N N . GLY A 1 198 ? -2.981 -0.374 -8.048 1.00 95.25 198 GLY A N 1
ATOM 1545 C CA . GLY A 1 198 ? -4.341 -0.832 -7.788 1.00 95.25 198 GLY A CA 1
ATOM 1546 C C . GLY A 1 198 ? -5.369 -0.013 -8.554 1.00 95.25 198 GLY A C 1
ATOM 1547 O O . GLY A 1 198 ? -5.011 0.881 -9.321 1.00 95.25 198 GLY A O 1
ATOM 1548 N N . ASP A 1 199 ? -6.643 -0.327 -8.351 1.00 96.00 199 ASP A N 1
ATOM 1549 C CA . ASP A 1 199 ? -7.720 0.566 -8.778 1.00 96.00 199 ASP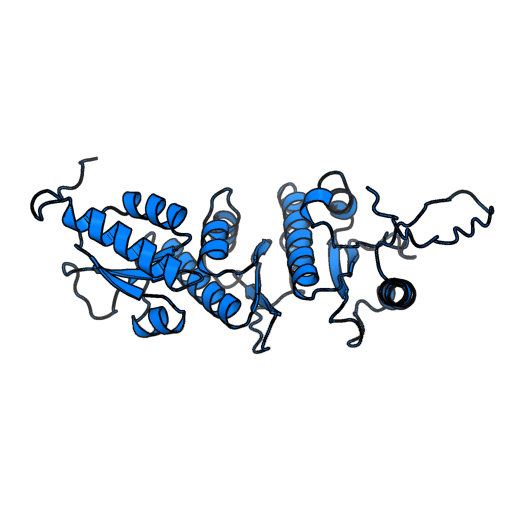 A CA 1
ATOM 1550 C C . ASP A 1 199 ? -7.760 1.863 -7.946 1.00 96.00 199 ASP A C 1
ATOM 1552 O O . ASP A 1 199 ? -7.081 1.977 -6.923 1.00 96.00 199 ASP A O 1
ATOM 1556 N N . LEU A 1 200 ? -8.539 2.858 -8.384 1.00 95.62 200 LEU A N 1
ATOM 1557 C CA . LEU A 1 200 ? -8.645 4.154 -7.706 1.00 95.62 200 LEU A CA 1
ATOM 1558 C C . LEU A 1 200 ? -8.983 4.019 -6.208 1.00 95.62 200 LEU A C 1
ATOM 1560 O O . LEU A 1 200 ? -8.349 4.664 -5.372 1.00 95.62 200 LEU A O 1
ATOM 1564 N N . ALA A 1 201 ? -9.921 3.139 -5.847 1.00 95.12 201 ALA A N 1
ATOM 1565 C CA . ALA A 1 201 ? -10.323 2.933 -4.456 1.00 95.12 201 ALA A CA 1
ATOM 1566 C C . ALA A 1 201 ? -9.215 2.257 -3.629 1.00 95.12 201 ALA A C 1
ATOM 1568 O O . ALA A 1 201 ? -8.945 2.666 -2.498 1.00 95.12 201 ALA A O 1
ATOM 1569 N N . GLN A 1 202 ? -8.540 1.249 -4.190 1.00 96.12 202 GLN A N 1
ATOM 1570 C CA . GLN A 1 202 ? -7.374 0.585 -3.600 1.00 96.12 202 GLN A CA 1
ATOM 1571 C C . GLN A 1 202 ? -6.233 1.583 -3.376 1.00 96.12 202 GLN A C 1
ATOM 1573 O O . GLN A 1 202 ? -5.619 1.578 -2.308 1.00 96.12 202 GLN A O 1
ATOM 1578 N N . ARG A 1 203 ? -5.961 2.455 -4.355 1.00 96.69 203 ARG A N 1
ATOM 1579 C CA . ARG A 1 203 ? -4.893 3.462 -4.302 1.00 96.69 203 ARG A CA 1
ATOM 1580 C C . ARG A 1 203 ? -5.158 4.536 -3.251 1.00 96.69 203 ARG A C 1
ATOM 1582 O O . ARG A 1 203 ? -4.311 4.748 -2.384 1.00 96.69 203 ARG A O 1
ATOM 1589 N N . GLN A 1 204 ? -6.360 5.113 -3.232 1.00 96.31 204 GLN A N 1
ATOM 1590 C CA . GLN A 1 204 ? -6.769 6.084 -2.209 1.00 96.31 204 GLN A CA 1
ATOM 1591 C C . GLN A 1 204 ? -6.697 5.490 -0.798 1.00 96.31 204 GLN A C 1
ATOM 1593 O O . GLN A 1 204 ? -6.139 6.101 0.114 1.00 96.31 204 GLN A O 1
ATOM 1598 N N . ARG A 1 205 ? -7.206 4.264 -0.617 1.00 96.25 205 ARG A N 1
ATOM 1599 C CA . ARG A 1 205 ? -7.142 3.550 0.666 1.00 96.25 205 ARG A CA 1
ATOM 1600 C C . ARG A 1 205 ? -5.696 3.269 1.078 1.00 96.25 205 ARG A C 1
ATOM 1602 O O . ARG A 1 205 ? -5.345 3.452 2.238 1.00 96.25 205 ARG A O 1
ATOM 1609 N N . ALA A 1 206 ? -4.838 2.862 0.143 1.00 96.50 206 ALA A N 1
ATOM 1610 C CA . ALA A 1 206 ? -3.422 2.635 0.410 1.00 96.50 206 ALA A CA 1
ATOM 1611 C C . ALA A 1 206 ? -2.686 3.925 0.806 1.00 96.50 206 ALA A C 1
ATOM 1613 O O . ALA A 1 206 ? -1.959 3.896 1.796 1.00 96.50 206 ALA A O 1
ATOM 1614 N N . ARG A 1 207 ? -2.897 5.052 0.104 1.00 96.19 207 ARG A N 1
ATOM 1615 C CA . ARG A 1 207 ? -2.309 6.359 0.468 1.00 96.19 207 ARG A CA 1
ATOM 1616 C C . ARG A 1 207 ? -2.732 6.782 1.872 1.00 96.19 207 ARG A C 1
ATOM 1618 O O . ARG A 1 207 ? -1.875 7.098 2.696 1.00 96.19 207 ARG A O 1
ATOM 1625 N N . PHE A 1 208 ? -4.028 6.687 2.171 1.00 96.31 208 PHE A N 1
ATOM 1626 C CA . PHE A 1 208 ? -4.572 6.955 3.502 1.00 96.31 208 PHE A CA 1
ATOM 1627 C C . PHE A 1 208 ? -3.896 6.103 4.589 1.00 96.31 208 PHE A C 1
ATOM 1629 O O . PHE A 1 208 ? -3.422 6.627 5.599 1.00 96.31 208 PHE A O 1
ATOM 1636 N N . LEU A 1 209 ? -3.786 4.789 4.371 1.00 95.50 209 LEU A N 1
ATOM 1637 C CA . LEU A 1 209 ? -3.176 3.885 5.344 1.00 95.50 209 LEU A CA 1
ATOM 1638 C C . LEU A 1 209 ? -1.661 4.087 5.485 1.00 95.50 209 LEU A C 1
ATOM 1640 O O . LEU A 1 209 ? -1.145 3.989 6.598 1.00 95.50 209 LEU A O 1
ATOM 1644 N N . VAL A 1 210 ? -0.944 4.397 4.398 1.00 95.00 210 VAL A N 1
ATOM 1645 C CA . VAL A 1 210 ? 0.480 4.761 4.461 1.00 95.00 210 VAL A CA 1
ATOM 1646 C C . VAL A 1 210 ? 0.652 6.010 5.321 1.00 95.00 210 VAL A C 1
ATOM 1648 O O . VAL A 1 210 ? 1.472 5.988 6.235 1.00 95.00 210 VAL A O 1
ATOM 1651 N N . ALA A 1 211 ? -0.149 7.057 5.103 1.00 94.00 211 ALA A N 1
ATOM 1652 C CA . ALA A 1 211 ? -0.099 8.273 5.914 1.00 94.00 211 ALA A CA 1
ATOM 1653 C C . ALA A 1 211 ? -0.345 7.981 7.406 1.00 94.00 211 ALA A C 1
ATOM 1655 O O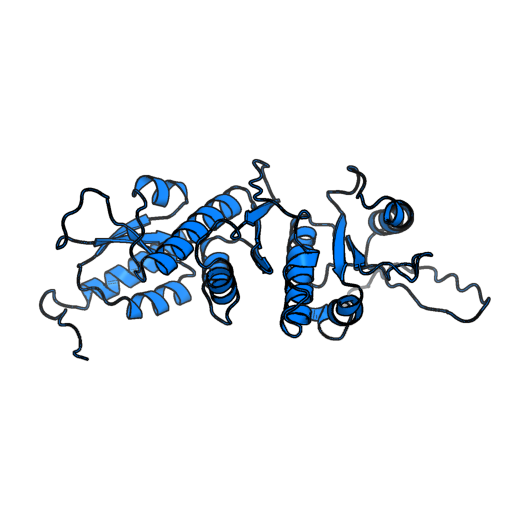 . ALA A 1 211 ? 0.424 8.436 8.255 1.00 94.00 211 ALA A O 1
ATOM 1656 N N . CYS A 1 212 ? -1.340 7.144 7.723 1.00 92.12 212 CYS A N 1
ATOM 1657 C CA . CYS A 1 212 ? -1.612 6.712 9.096 1.00 92.12 212 CYS A CA 1
ATOM 1658 C C . CYS A 1 212 ? -0.401 6.005 9.727 1.00 92.12 212 CYS A C 1
ATOM 1660 O O . CYS A 1 212 ? -0.003 6.329 10.843 1.00 92.12 212 CYS A O 1
ATOM 1662 N N . VAL A 1 213 ? 0.219 5.061 9.011 1.00 91.31 213 VAL A N 1
ATOM 1663 C CA . VAL A 1 213 ? 1.398 4.324 9.497 1.00 91.31 213 VAL A CA 1
ATOM 1664 C C . VAL A 1 213 ? 2.602 5.246 9.697 1.00 91.31 213 VAL A C 1
ATOM 1666 O O . VAL A 1 213 ? 3.317 5.106 10.687 1.00 91.31 213 VAL A O 1
ATOM 1669 N N . LEU A 1 214 ? 2.830 6.200 8.792 1.00 91.19 214 LEU A N 1
ATOM 1670 C CA . LEU A 1 214 ? 3.923 7.166 8.927 1.00 91.19 214 LEU A CA 1
ATOM 1671 C C . LEU A 1 214 ? 3.726 8.077 10.145 1.00 91.19 214 LEU A C 1
ATOM 1673 O O . LEU A 1 214 ? 4.692 8.345 10.857 1.00 91.19 214 LEU A O 1
ATOM 1677 N N . GLN A 1 215 ? 2.488 8.494 10.430 1.00 88.81 215 GLN A N 1
ATOM 1678 C CA . GLN A 1 215 ? 2.186 9.251 11.644 1.00 88.81 215 GLN A CA 1
ATOM 1679 C C . GLN A 1 215 ? 2.479 8.431 12.910 1.00 88.81 215 GLN A C 1
ATOM 1681 O O . GLN A 1 215 ? 3.114 8.933 13.835 1.00 88.81 215 GLN A O 1
ATOM 1686 N N . GLN A 1 216 ? 2.098 7.150 12.931 1.00 86.00 216 GLN A N 1
ATOM 1687 C CA . GLN A 1 216 ? 2.389 6.264 14.066 1.00 86.00 216 GLN A CA 1
ATOM 1688 C C . GLN A 1 216 ? 3.891 6.118 14.341 1.00 86.00 216 GLN A C 1
ATOM 1690 O O . GLN A 1 216 ? 4.302 5.993 15.497 1.00 86.00 216 GLN A O 1
ATOM 1695 N N . MET A 1 217 ? 4.710 6.123 13.284 1.00 85.62 217 MET A N 1
ATOM 1696 C CA . MET A 1 217 ? 6.169 6.071 13.403 1.00 85.62 217 MET A CA 1
ATOM 1697 C C . MET A 1 217 ? 6.736 7.346 14.035 1.00 85.62 217 MET A C 1
ATOM 1699 O O . MET A 1 217 ? 7.616 7.239 14.883 1.00 85.62 217 MET A O 1
ATOM 1703 N N . ASN A 1 218 ? 6.214 8.525 13.679 1.00 82.25 218 ASN A N 1
ATOM 1704 C CA . ASN A 1 218 ? 6.647 9.799 14.268 1.00 82.25 218 ASN A CA 1
ATOM 1705 C C . ASN A 1 218 ? 6.298 9.873 15.758 1.00 82.25 218 ASN A C 1
ATOM 1707 O O . ASN A 1 218 ? 7.156 10.112 16.608 1.00 82.25 218 ASN A O 1
ATOM 1711 N N . ASP A 1 219 ? 5.036 9.599 16.083 1.00 74.38 219 ASP A N 1
ATOM 1712 C CA . ASP A 1 219 ? 4.501 9.799 17.431 1.00 74.38 219 ASP A CA 1
ATOM 1713 C C . ASP A 1 219 ? 4.886 8.659 18.390 1.00 74.38 219 ASP A C 1
ATOM 1715 O O . ASP A 1 219 ? 4.517 8.681 19.567 1.00 74.38 219 ASP A O 1
ATOM 1719 N N . HIS A 1 220 ? 5.586 7.629 17.890 1.00 71.50 220 HIS A N 1
ATOM 1720 C CA . HIS A 1 220 ? 5.886 6.384 18.606 1.00 71.50 220 HIS A CA 1
ATOM 1721 C C . HIS A 1 220 ? 4.628 5.786 19.267 1.00 71.50 220 HIS A C 1
ATOM 1723 O O . HIS A 1 220 ? 4.670 5.174 20.339 1.00 71.50 220 HIS A O 1
ATOM 1729 N N . SER A 1 221 ? 3.479 5.983 18.617 1.00 73.75 221 SER A N 1
ATOM 1730 C CA . SER A 1 221 ? 2.147 5.734 19.154 1.00 73.75 221 SER A CA 1
ATOM 1731 C C . SER A 1 221 ? 1.288 5.028 18.114 1.00 73.75 221 SER A C 1
ATOM 1733 O O . SER A 1 221 ? 1.463 5.202 16.916 1.00 73.75 221 SER A O 1
ATOM 1735 N N . ARG A 1 222 ? 0.312 4.228 18.559 1.00 74.62 222 ARG A N 1
ATOM 1736 C CA . ARG A 1 222 ? -0.723 3.677 17.661 1.00 74.62 222 ARG A CA 1
ATOM 1737 C C . ARG A 1 222 ? -1.857 4.661 17.375 1.00 74.62 222 ARG A C 1
ATOM 1739 O O . ARG A 1 222 ? -2.801 4.301 16.671 1.00 74.62 222 ARG A O 1
ATOM 1746 N N . SER A 1 223 ? -1.781 5.854 17.945 1.00 83.31 223 SER A N 1
ATOM 1747 C CA . SER A 1 223 ? -2.735 6.928 17.730 1.00 83.31 223 SER A CA 1
ATOM 1748 C C . SER A 1 223 ? -2.432 7.687 16.447 1.00 83.31 223 SER A C 1
ATOM 1750 O O . SER A 1 223 ? -1.276 7.958 16.144 1.00 83.31 223 SER A O 1
ATOM 1752 N N . VAL A 1 224 ? -3.486 8.037 15.721 1.00 86.31 224 VAL A N 1
ATOM 1753 C CA . VAL A 1 224 ? -3.440 8.800 14.477 1.00 86.31 224 VAL A CA 1
ATOM 1754 C C . VAL A 1 224 ? -4.478 9.913 14.586 1.00 86.31 224 VAL A C 1
ATOM 1756 O O . VAL A 1 224 ? -5.591 9.692 15.075 1.00 86.31 224 VAL A O 1
ATOM 1759 N N . ASN A 1 225 ? -4.113 11.117 14.156 1.00 87.81 225 ASN A N 1
ATOM 1760 C CA . ASN A 1 225 ? -5.005 12.273 14.158 1.00 87.81 225 ASN A CA 1
ATOM 1761 C C . ASN A 1 225 ? -5.789 12.306 12.843 1.00 87.81 225 ASN A C 1
ATOM 1763 O O . ASN A 1 225 ? -5.439 13.025 11.910 1.00 87.81 225 ASN A O 1
ATOM 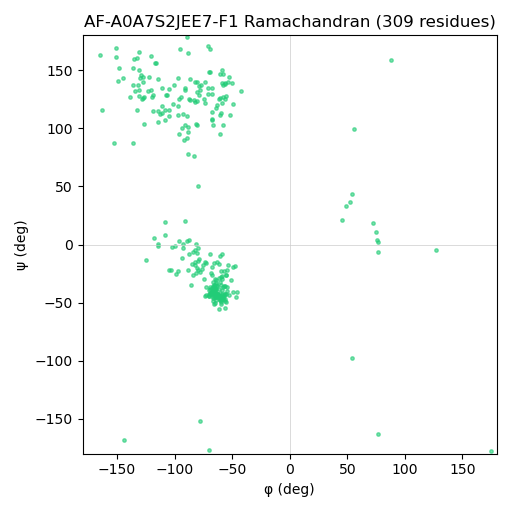1767 N N . VAL A 1 226 ? -6.816 11.464 12.759 1.00 87.19 226 VAL A N 1
ATOM 1768 C CA . VAL A 1 226 ? -7.678 11.329 11.582 1.00 87.19 226 VAL A CA 1
ATOM 1769 C C . VAL A 1 226 ? -9.127 11.383 12.040 1.00 87.19 226 VAL A C 1
ATOM 1771 O O . VAL A 1 226 ? -9.501 10.599 12.906 1.00 87.19 226 VAL A O 1
ATOM 1774 N N . PRO A 1 227 ? -9.976 12.247 11.465 1.00 88.00 227 PRO A N 1
ATOM 1775 C CA . PRO A 1 227 ? -11.376 12.280 11.845 1.00 88.00 227 PRO A CA 1
ATOM 1776 C C . PRO A 1 227 ? -12.111 11.021 11.359 1.00 88.00 227 PRO A C 1
ATOM 1778 O O . PRO A 1 227 ? -11.819 10.461 10.304 1.00 88.00 227 PRO A O 1
ATOM 1781 N N . GLU A 1 228 ? -13.123 10.592 12.110 1.00 89.00 228 GLU A N 1
ATOM 1782 C CA . GLU A 1 228 ? -13.864 9.349 11.847 1.00 89.00 228 GLU A CA 1
ATOM 1783 C C . GLU A 1 228 ? -14.487 9.278 10.442 1.00 89.00 228 GLU A C 1
ATOM 1785 O O . GLU A 1 228 ? -14.494 8.216 9.822 1.00 89.00 228 GLU A O 1
ATOM 1790 N N . HIS A 1 229 ? -14.958 10.405 9.900 1.00 89.56 229 HIS A N 1
ATOM 1791 C CA . HIS A 1 229 ? -15.546 10.436 8.559 1.00 89.56 229 HIS A CA 1
ATOM 1792 C C . HIS A 1 229 ? -14.534 10.096 7.453 1.00 89.56 229 HIS A C 1
ATOM 1794 O O . HIS A 1 229 ? -14.925 9.503 6.451 1.00 89.56 229 HIS A O 1
ATOM 1800 N N . GLU A 1 230 ? -13.246 10.403 7.639 1.00 91.94 230 GLU A N 1
ATOM 1801 C CA . GLU A 1 230 ? -12.192 10.022 6.689 1.00 91.94 230 GLU A CA 1
ATOM 1802 C C . GLU A 1 230 ? -11.908 8.513 6.751 1.00 91.94 230 GLU A C 1
ATOM 1804 O O . GLU A 1 230 ? -11.743 7.868 5.718 1.00 91.94 230 GLU A O 1
ATOM 1809 N N . VAL A 1 231 ? -11.971 7.899 7.941 1.00 92.50 231 VAL A N 1
ATOM 1810 C CA . VAL A 1 231 ? -11.885 6.431 8.076 1.00 92.50 231 VAL A CA 1
ATOM 1811 C C . VAL A 1 231 ? -12.999 5.756 7.273 1.00 92.50 231 VAL A C 1
ATOM 1813 O O . VAL A 1 231 ? -12.741 4.827 6.505 1.00 92.50 231 VAL A O 1
ATOM 1816 N N . VAL A 1 232 ? -14.235 6.243 7.414 1.00 92.69 232 VAL A N 1
ATOM 1817 C CA . VAL A 1 232 ? -15.404 5.703 6.702 1.00 92.69 232 VAL A CA 1
ATOM 1818 C C . VAL A 1 232 ? -15.302 5.939 5.195 1.00 92.69 232 VAL A C 1
ATOM 1820 O O . VAL A 1 232 ? -15.592 5.030 4.415 1.00 92.69 232 VAL A O 1
ATOM 1823 N N . ARG A 1 233 ? -14.830 7.118 4.767 1.00 92.00 233 ARG A N 1
ATOM 1824 C CA . ARG A 1 233 ? -14.603 7.452 3.351 1.00 92.00 233 ARG A CA 1
ATOM 1825 C C . ARG A 1 233 ? -13.695 6.437 2.658 1.00 92.00 233 ARG A C 1
ATOM 1827 O O . ARG A 1 233 ? -13.938 6.078 1.509 1.00 92.00 233 ARG A O 1
ATOM 1834 N N . HIS A 1 234 ? -12.694 5.929 3.370 1.00 93.00 234 HIS A N 1
ATOM 1835 C CA . HIS A 1 234 ? -11.769 4.912 2.874 1.00 93.00 234 HIS A CA 1
ATOM 1836 C C . HIS A 1 234 ? -12.217 3.469 3.174 1.00 93.00 234 HIS A C 1
ATOM 1838 O O . HIS A 1 234 ? -11.411 2.539 3.115 1.00 93.00 234 HIS A O 1
ATOM 1844 N N . GLY A 1 235 ? -13.508 3.243 3.441 1.00 89.50 235 GLY A N 1
ATOM 1845 C CA . GLY A 1 235 ? -14.094 1.914 3.650 1.00 89.50 235 GLY A CA 1
ATOM 1846 C C . GLY A 1 235 ? -13.720 1.260 4.981 1.00 89.50 235 GLY A C 1
ATOM 1847 O O . GLY A 1 235 ? -13.828 0.043 5.119 1.00 89.50 235 GLY A O 1
ATOM 1848 N N . GLY A 1 236 ? -13.249 2.049 5.946 1.00 93.06 236 GLY A N 1
ATOM 1849 C CA . GLY A 1 236 ? -13.018 1.606 7.311 1.00 93.06 236 GLY A CA 1
ATOM 1850 C C . GLY A 1 236 ? -14.243 1.785 8.209 1.00 93.06 236 GLY A C 1
ATOM 1851 O O . GLY A 1 236 ? -15.284 2.308 7.813 1.00 93.06 236 GLY A O 1
ATOM 1852 N N . LYS A 1 237 ? -14.094 1.363 9.463 1.00 95.25 237 LYS A N 1
ATOM 1853 C CA . LYS A 1 237 ? -15.081 1.525 10.533 1.00 95.25 237 LYS A CA 1
ATOM 1854 C C . LYS A 1 237 ? -14.381 1.968 11.810 1.00 95.25 237 LYS A C 1
ATOM 1856 O O . LYS A 1 237 ? -13.337 1.416 12.137 1.00 95.25 237 LYS A O 1
ATOM 1861 N N . ALA A 1 238 ? -14.945 2.921 12.543 1.00 93.12 238 ALA A N 1
ATOM 1862 C CA . ALA A 1 238 ? -14.486 3.253 13.888 1.00 93.12 238 ALA A CA 1
ATOM 1863 C C . ALA A 1 238 ? -15.414 2.615 14.928 1.00 93.12 238 ALA A C 1
ATOM 1865 O O . ALA A 1 238 ? -16.633 2.620 14.762 1.00 93.12 238 ALA A O 1
ATOM 1866 N N . ILE A 1 239 ? -14.834 2.045 15.981 1.00 91.56 239 ILE A N 1
ATOM 1867 C CA . ILE A 1 239 ? -15.569 1.461 17.108 1.00 91.56 239 ILE A CA 1
ATOM 1868 C C . ILE A 1 239 ? -15.010 1.974 18.430 1.00 91.56 239 ILE A C 1
ATOM 1870 O O . ILE A 1 239 ? -13.813 2.244 18.535 1.00 91.56 239 ILE A O 1
ATOM 1874 N N . ASP A 1 240 ? -15.854 2.068 19.450 1.00 87.81 240 ASP A N 1
ATOM 1875 C CA . ASP A 1 240 ? -15.413 2.444 20.789 1.00 87.81 240 ASP A CA 1
ATOM 1876 C C . ASP A 1 240 ? -14.763 1.244 21.481 1.00 87.81 240 ASP A C 1
ATOM 1878 O O . ASP A 1 240 ? -15.322 0.143 21.531 1.00 87.81 240 ASP A O 1
ATOM 1882 N N . VAL A 1 241 ? -13.559 1.444 22.017 1.00 86.19 241 VAL A N 1
ATOM 1883 C CA . VAL A 1 241 ? -12.863 0.432 22.813 1.00 86.19 241 VAL A CA 1
ATOM 1884 C C . VAL A 1 241 ? -12.390 1.012 24.150 1.00 86.19 241 VAL A C 1
ATOM 1886 O O . VAL A 1 241 ? -11.982 2.177 24.223 1.00 86.19 241 VAL A O 1
ATOM 1889 N N . PRO A 1 242 ? -12.385 0.207 25.231 1.00 81.56 242 PRO A N 1
ATOM 1890 C CA . PRO A 1 242 ? -11.818 0.620 26.508 1.00 81.56 242 PRO A CA 1
ATOM 1891 C C . PRO A 1 242 ? -10.377 1.114 26.352 1.00 81.56 242 PRO A C 1
ATOM 1893 O O . PRO A 1 242 ? -9.573 0.495 25.648 1.00 81.56 242 PRO A O 1
ATOM 1896 N N . ALA A 1 243 ? -10.025 2.189 27.064 1.00 73.00 243 ALA A N 1
ATOM 1897 C CA . ALA A 1 243 ? -8.699 2.811 26.994 1.00 73.00 243 ALA A CA 1
ATOM 1898 C C . ALA A 1 243 ? -7.541 1.845 27.330 1.00 73.00 243 ALA A C 1
ATOM 1900 O O . ALA A 1 243 ? -6.405 2.064 26.899 1.00 73.00 243 ALA A O 1
ATOM 1901 N N . GLU A 1 244 ? -7.850 0.778 28.070 1.00 71.75 244 GLU A N 1
ATOM 1902 C CA . GLU A 1 244 ? -6.941 -0.243 28.598 1.00 71.75 244 GLU A CA 1
ATOM 1903 C C . GLU A 1 244 ? -6.728 -1.432 27.637 1.00 71.75 244 GLU A C 1
ATOM 1905 O O . GLU A 1 244 ? -6.037 -2.398 27.975 1.00 71.75 244 GLU A O 1
ATOM 1910 N N . CYS A 1 245 ? -7.313 -1.399 26.434 1.00 72.31 245 CYS A N 1
ATOM 1911 C CA . CYS A 1 245 ? -7.128 -2.467 25.456 1.00 72.31 245 CYS A CA 1
ATOM 1912 C C . CYS A 1 245 ? -5.657 -2.615 25.048 1.00 72.31 245 CYS A C 1
ATOM 1914 O O . CYS A 1 245 ? -5.016 -1.678 24.567 1.00 72.31 245 CYS A O 1
ATOM 1916 N N . SER A 1 246 ? -5.129 -3.832 25.202 1.00 68.25 246 SER A N 1
ATOM 1917 C CA . SER A 1 246 ? -3.751 -4.152 24.832 1.00 68.25 246 SER A CA 1
ATOM 1918 C C . SER A 1 246 ? -3.568 -4.173 23.315 1.00 68.25 246 SER A C 1
ATOM 1920 O O . SER A 1 246 ? -4.261 -4.891 22.595 1.00 68.25 246 SER A O 1
ATOM 1922 N N . THR A 1 247 ? -2.550 -3.457 22.841 1.00 70.50 247 THR A N 1
ATOM 1923 C CA . THR A 1 247 ? -2.166 -3.376 21.424 1.00 70.50 247 THR A CA 1
ATOM 1924 C C . THR A 1 247 ? -1.612 -4.684 20.852 1.00 70.50 247 THR A C 1
ATOM 1926 O O . THR A 1 247 ? -1.612 -4.863 19.634 1.00 70.50 247 THR A O 1
ATOM 1929 N N . LEU A 1 248 ? -1.166 -5.617 21.701 1.00 70.44 248 LEU A N 1
ATOM 1930 C CA . LEU A 1 248 ? -0.621 -6.907 21.264 1.00 70.44 248 LEU A CA 1
ATOM 1931 C C . LEU A 1 248 ? -1.705 -7.826 20.693 1.00 70.44 248 LEU A C 1
ATOM 1933 O O . LEU A 1 248 ? -1.474 -8.480 19.679 1.00 70.44 248 LEU A O 1
ATOM 1937 N N . ALA A 1 249 ? -2.900 -7.835 21.291 1.00 78.50 249 ALA A N 1
ATOM 1938 C CA . ALA A 1 249 ? -4.013 -8.649 20.802 1.00 78.50 249 ALA A CA 1
ATOM 1939 C C . ALA A 1 249 ? -4.472 -8.209 19.400 1.00 78.50 249 ALA A C 1
ATOM 1941 O O . ALA A 1 249 ? -4.838 -9.040 18.570 1.00 78.50 249 ALA A O 1
ATOM 1942 N N . PHE A 1 250 ? -4.371 -6.910 19.106 1.00 87.50 250 PHE A N 1
ATOM 1943 C CA . PHE A 1 250 ? -4.726 -6.354 17.804 1.00 87.50 250 PHE A CA 1
ATOM 1944 C C . PHE A 1 250 ? -3.805 -6.820 16.681 1.00 87.50 250 PHE A C 1
ATOM 1946 O O . PHE A 1 250 ? -4.283 -7.012 15.573 1.00 87.50 250 PHE A O 1
ATOM 1953 N N . ALA A 1 251 ? -2.520 -7.075 16.946 1.00 85.50 251 ALA A N 1
ATOM 1954 C CA . ALA A 1 251 ? -1.607 -7.554 15.906 1.00 85.50 251 ALA A CA 1
ATOM 1955 C C . ALA A 1 251 ? -2.012 -8.932 15.348 1.00 85.50 251 ALA A C 1
ATOM 1957 O O . ALA A 1 251 ? -1.850 -9.182 14.154 1.00 85.50 251 ALA A O 1
ATOM 1958 N N . THR A 1 252 ? -2.547 -9.813 16.199 1.00 87.88 252 THR A N 1
ATOM 1959 C CA . THR A 1 252 ? -3.078 -11.115 15.771 1.00 87.88 252 THR A CA 1
ATOM 1960 C C . THR A 1 252 ? -4.361 -10.940 14.969 1.00 87.88 252 THR A C 1
ATOM 1962 O O . THR A 1 252 ? -4.488 -11.528 13.901 1.00 87.88 252 THR A O 1
ATOM 1965 N N . ILE A 1 253 ? -5.271 -10.076 15.435 1.00 92.06 253 ILE A N 1
ATOM 1966 C CA . ILE A 1 253 ? -6.526 -9.791 14.726 1.00 92.06 253 ILE A CA 1
ATOM 1967 C C . ILE A 1 253 ? -6.230 -9.230 13.333 1.00 92.06 253 ILE A C 1
ATOM 1969 O O . ILE A 1 253 ? -6.684 -9.818 12.363 1.00 92.06 253 ILE A O 1
ATOM 1973 N N . GLU A 1 254 ? -5.388 -8.195 13.222 1.00 91.81 254 GLU A N 1
ATOM 1974 C CA . GLU A 1 254 ? -4.943 -7.613 11.942 1.00 91.81 254 GLU A CA 1
ATOM 1975 C C . GLU A 1 254 ? -4.500 -8.674 10.934 1.00 91.81 254 GLU A C 1
ATOM 1977 O O . GLU A 1 254 ? -4.878 -8.629 9.764 1.00 91.81 254 GLU A O 1
ATOM 1982 N N . LYS A 1 255 ? -3.709 -9.647 11.397 1.00 89.38 255 LYS A N 1
ATOM 1983 C CA . LYS A 1 255 ? -3.191 -10.728 10.561 1.00 89.38 255 LYS A CA 1
ATOM 1984 C C . LYS A 1 255 ? -4.285 -11.715 10.141 1.00 89.38 255 LYS A C 1
ATOM 1986 O O . LYS A 1 255 ? -4.298 -12.139 8.991 1.00 89.38 255 LYS A O 1
ATOM 1991 N N . ASP A 1 256 ? -5.179 -12.086 11.053 1.00 91.75 256 ASP A N 1
ATOM 1992 C CA . ASP A 1 256 ? -6.228 -13.089 10.815 1.00 91.75 256 ASP A CA 1
ATOM 1993 C C . ASP A 1 256 ? -7.397 -12.555 9.970 1.00 91.75 256 ASP A C 1
ATOM 1995 O O . ASP A 1 256 ? -8.177 -13.327 9.390 1.00 91.75 256 ASP A O 1
ATOM 1999 N N . THR A 1 257 ? -7.554 -11.232 9.936 1.00 94.19 257 THR A N 1
ATOM 2000 C CA . THR A 1 257 ? -8.640 -10.546 9.230 1.00 94.19 257 THR A CA 1
ATOM 2001 C C . THR A 1 257 ? -8.165 -9.698 8.062 1.00 94.19 257 THR A C 1
ATOM 2003 O O . THR A 1 257 ? -9.006 -9.115 7.391 1.00 94.19 257 THR A O 1
ATOM 2006 N N . CYS A 1 258 ? -6.857 -9.649 7.783 1.00 92.94 258 CYS A N 1
ATOM 2007 C CA . CYS A 1 258 ? -6.284 -8.820 6.718 1.00 92.94 258 CYS A CA 1
ATOM 2008 C C . CYS A 1 258 ? -6.689 -7.339 6.856 1.00 92.94 258 CYS A C 1
ATOM 2010 O O . CYS A 1 258 ? -7.062 -6.686 5.883 1.00 92.94 258 CYS A O 1
ATOM 2012 N N . THR A 1 259 ? -6.648 -6.813 8.082 1.00 94.69 259 THR A N 1
ATOM 2013 C CA . THR A 1 259 ? -7.007 -5.421 8.394 1.00 94.69 259 THR A CA 1
ATOM 2014 C C . THR A 1 259 ? -5.840 -4.675 9.029 1.00 94.69 259 THR A C 1
ATOM 2016 O O . THR A 1 259 ? -4.917 -5.280 9.568 1.00 94.69 259 THR A O 1
ATOM 2019 N N . THR A 1 260 ? -5.907 -3.347 9.023 1.00 93.06 260 THR A N 1
ATOM 2020 C CA . THR A 1 260 ? -5.032 -2.466 9.806 1.00 93.06 260 THR A CA 1
ATOM 2021 C C . THR A 1 260 ? -5.850 -1.784 10.901 1.00 93.06 260 THR A C 1
ATOM 2023 O O . THR A 1 260 ? -6.959 -1.313 10.635 1.00 93.06 260 THR A O 1
ATOM 2026 N N . LEU A 1 261 ? -5.316 -1.761 12.126 1.00 92.06 261 LEU A N 1
ATOM 2027 C CA . LEU A 1 261 ? -5.971 -1.237 13.323 1.00 92.06 261 LEU A CA 1
ATOM 2028 C C . LEU A 1 261 ? -5.161 -0.083 13.929 1.00 92.06 261 LEU A C 1
ATOM 2030 O O . LEU A 1 261 ? -3.982 -0.237 14.257 1.00 92.06 261 LEU A O 1
ATOM 2034 N N . PHE A 1 262 ? -5.802 1.061 14.158 1.00 90.31 262 PHE A N 1
ATOM 2035 C CA . PHE A 1 262 ? -5.168 2.217 14.797 1.00 90.31 262 PHE A CA 1
ATOM 2036 C C . PHE A 1 262 ? -6.163 3.024 15.622 1.00 90.31 262 PHE A C 1
ATOM 2038 O O . PHE A 1 262 ? -7.360 3.020 15.350 1.00 90.31 262 PHE A O 1
ATOM 2045 N N . PHE A 1 263 ? -5.675 3.696 16.661 1.00 89.25 263 PHE A N 1
ATOM 2046 C CA . PHE A 1 263 ? -6.530 4.550 17.474 1.00 89.25 263 PHE A CA 1
ATOM 2047 C C . PHE A 1 263 ? -6.718 5.893 16.782 1.00 89.25 263 PHE A C 1
ATOM 2049 O O . PHE A 1 263 ? -5.747 6.521 16.370 1.00 89.25 263 PHE A O 1
ATOM 2056 N N . VAL A 1 264 ? -7.961 6.333 16.684 1.00 87.94 264 VAL A N 1
ATOM 2057 C CA . VAL A 1 264 ? -8.322 7.666 16.223 1.00 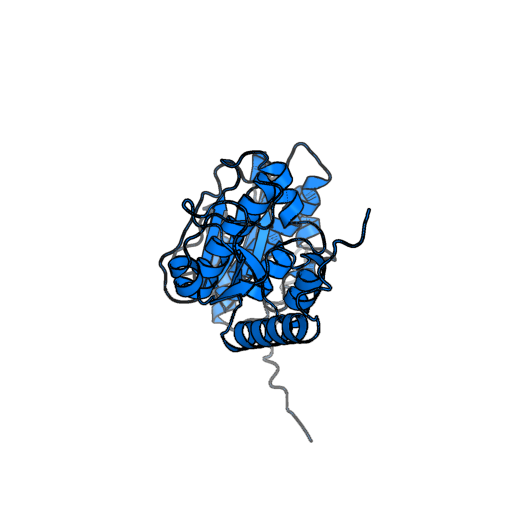87.94 264 VAL A CA 1
ATOM 2058 C C . VAL A 1 264 ? -8.315 8.588 17.430 1.00 87.94 264 VAL A C 1
ATOM 2060 O O . VAL A 1 264 ? -8.970 8.307 18.431 1.00 87.94 264 VAL A O 1
ATOM 2063 N N . VAL A 1 265 ? -7.551 9.672 17.341 1.00 79.00 265 VAL A N 1
ATOM 2064 C CA . VAL A 1 265 ? -7.574 10.747 18.332 1.00 79.00 265 VAL A CA 1
ATOM 2065 C C . VAL A 1 265 ? -8.258 11.938 17.691 1.00 79.00 265 VAL A C 1
ATOM 2067 O O . VAL A 1 265 ? -7.735 12.503 16.733 1.00 79.00 265 VAL A O 1
ATOM 2070 N N . ASN A 1 266 ? -9.414 12.339 18.218 1.00 67.25 266 ASN A N 1
ATOM 2071 C CA . ASN A 1 266 ? -9.946 13.655 17.889 1.00 67.25 266 ASN A CA 1
ATOM 2072 C C . ASN A 1 266 ? -9.085 14.715 18.575 1.00 67.25 266 ASN A C 1
ATOM 2074 O O . ASN A 1 266 ? -8.833 14.628 19.776 1.00 67.25 266 ASN A O 1
ATOM 2078 N N . ALA A 1 267 ? -8.715 15.771 17.848 1.00 61.03 267 ALA A N 1
ATOM 2079 C CA . ALA A 1 267 ? -7.950 16.902 18.386 1.00 61.03 267 ALA A CA 1
ATOM 2080 C C . ALA A 1 267 ? -8.580 17.554 19.643 1.00 61.03 267 ALA A C 1
ATOM 2082 O O . ALA A 1 267 ? -7.893 18.254 20.382 1.00 61.03 267 ALA A O 1
ATOM 2083 N N . ASN A 1 268 ? -9.869 17.302 19.902 1.00 58.94 268 ASN A N 1
ATOM 2084 C CA . ASN A 1 268 ? -10.630 17.847 21.028 1.00 58.94 268 ASN A CA 1
ATOM 2085 C C . ASN A 1 268 ? -10.847 16.862 22.196 1.00 58.94 268 ASN A C 1
ATOM 2087 O O . ASN A 1 268 ? -11.455 17.242 23.199 1.00 58.94 268 ASN A O 1
ATOM 2091 N N . GLU A 1 269 ? -10.397 15.608 22.100 1.00 59.16 269 GLU A N 1
ATOM 2092 C CA . GLU A 1 269 ? -10.609 14.614 23.158 1.00 59.16 269 GLU A CA 1
ATOM 2093 C C . GLU A 1 269 ? -9.551 14.732 24.266 1.00 59.16 269 GLU A C 1
ATOM 2095 O O . GLU A 1 269 ? -8.342 14.664 24.036 1.00 59.16 269 GLU A O 1
ATOM 2100 N N . LYS A 1 270 ? -10.014 14.910 25.510 1.00 50.84 270 LYS A N 1
ATOM 2101 C CA . LYS A 1 270 ? -9.153 14.904 26.700 1.00 50.84 270 LYS A CA 1
ATOM 2102 C C . LYS A 1 270 ? -8.701 13.473 27.009 1.00 50.84 270 LYS A C 1
ATOM 2104 O O . LYS A 1 270 ? -9.498 12.539 26.958 1.00 50.84 270 LYS A O 1
ATOM 2109 N N . PHE A 1 271 ? -7.434 13.315 27.401 1.00 44.47 271 PHE A N 1
ATOM 2110 C CA . PHE A 1 271 ? -6.866 12.048 27.876 1.00 44.47 271 PHE A CA 1
ATOM 2111 C C . PHE A 1 271 ? -7.763 11.397 28.952 1.00 44.47 271 PHE A C 1
ATOM 2113 O O . PHE A 1 271 ? -7.988 11.996 30.002 1.00 44.47 271 PHE A O 1
ATOM 2120 N N . GLY A 1 272 ? -8.241 10.167 28.707 1.00 47.84 272 GLY A N 1
ATOM 2121 C CA . GLY A 1 272 ? -8.922 9.332 29.712 1.00 47.84 272 GLY A CA 1
ATOM 2122 C C . GLY A 1 272 ? -10.304 8.772 29.343 1.00 47.84 272 GLY A C 1
ATOM 2123 O O . GLY A 1 272 ? -10.841 7.997 30.130 1.00 47.84 272 GLY A O 1
ATOM 2124 N N . GLN A 1 273 ? -10.878 9.119 28.187 1.00 55.25 273 GLN A N 1
ATOM 2125 C CA . GLN A 1 273 ? -12.144 8.539 27.704 1.00 55.25 273 GLN A CA 1
ATOM 2126 C C . GLN A 1 273 ? -11.922 7.368 26.731 1.00 55.25 273 GLN A C 1
ATOM 2128 O O . GLN A 1 273 ? -10.786 7.089 26.333 1.00 55.25 273 GLN A O 1
ATOM 2133 N N . GLU A 1 274 ? -13.002 6.631 26.440 1.00 57.38 274 GLU A N 1
ATOM 2134 C CA . GLU A 1 274 ? -13.044 5.543 25.455 1.00 57.38 274 GLU A CA 1
ATOM 2135 C C . GLU A 1 274 ? -12.286 5.947 24.189 1.00 57.38 274 GLU A C 1
ATOM 2137 O O . GLU A 1 274 ? -12.427 7.062 23.695 1.00 57.38 274 GLU A O 1
ATOM 2142 N N . LYS A 1 275 ? -11.420 5.056 23.701 1.00 78.44 275 LYS A N 1
ATOM 2143 C CA . LYS A 1 275 ? -10.639 5.335 22.499 1.00 78.44 275 LYS A CA 1
ATOM 2144 C C . LYS A 1 275 ? -11.429 4.838 21.308 1.00 78.44 275 LYS A C 1
ATOM 2146 O O . LYS A 1 275 ? -11.853 3.683 21.303 1.00 78.44 275 LYS A O 1
ATOM 2151 N N . LYS A 1 276 ? -11.541 5.655 20.267 1.00 88.31 276 LYS A N 1
ATOM 2152 C CA . LYS A 1 276 ? -12.016 5.160 18.979 1.00 88.31 276 LYS A CA 1
ATOM 2153 C C . LYS A 1 276 ? -10.917 4.342 18.316 1.00 88.31 276 LYS A C 1
ATOM 2155 O O . LYS A 1 276 ? -9.788 4.801 18.159 1.00 88.31 276 LYS A O 1
ATOM 2160 N N . LEU A 1 277 ? -11.230 3.108 17.948 1.00 91.31 277 LEU A N 1
ATOM 2161 C CA . LEU A 1 277 ? -10.361 2.220 17.189 1.00 91.31 277 LEU A CA 1
ATOM 2162 C C . LEU A 1 277 ? -10.879 2.149 15.755 1.00 91.31 277 LEU A C 1
ATOM 2164 O O . LEU A 1 277 ? -11.976 1.650 15.513 1.00 91.31 277 LEU A O 1
ATOM 2168 N N . ALA A 1 278 ? -10.081 2.633 14.811 1.00 94.06 278 ALA A N 1
ATOM 2169 C CA . ALA A 1 278 ? -10.332 2.456 13.393 1.00 94.06 278 ALA A CA 1
ATOM 2170 C C . ALA A 1 278 ? -9.915 1.053 12.941 1.00 94.06 278 ALA A C 1
ATOM 2172 O O . ALA A 1 278 ? -8.836 0.560 13.281 1.00 94.06 278 ALA A O 1
ATOM 2173 N N . ILE A 1 279 ? -10.775 0.445 12.133 1.00 95.44 279 ILE A N 1
ATOM 2174 C CA . ILE A 1 279 ? -10.612 -0.842 11.471 1.00 95.44 279 ILE A CA 1
ATOM 2175 C C . ILE A 1 279 ? -10.673 -0.590 9.972 1.00 95.44 279 ILE A C 1
ATOM 2177 O O . ILE A 1 279 ? -11.716 -0.198 9.457 1.00 95.44 279 ILE A O 1
ATOM 2181 N N . CYS A 1 280 ? -9.573 -0.826 9.265 1.00 95.56 280 CYS A N 1
ATOM 2182 C CA . CYS A 1 280 ? -9.512 -0.647 7.815 1.00 95.56 280 CYS A CA 1
ATOM 2183 C C . CYS A 1 280 ? -9.141 -1.959 7.128 1.00 95.56 280 CYS A C 1
ATOM 2185 O O . CYS A 1 280 ? -8.191 -2.623 7.543 1.00 95.56 280 CYS A O 1
ATOM 2187 N N . GLY A 1 281 ? -9.866 -2.322 6.073 1.00 94.44 281 GLY A N 1
ATOM 2188 C CA . GLY A 1 281 ? -9.628 -3.530 5.289 1.00 94.44 281 GLY A CA 1
ATOM 2189 C C . GLY A 1 281 ? -10.059 -3.355 3.836 1.00 94.44 281 GLY A C 1
ATOM 2190 O O . GLY A 1 281 ? -10.720 -2.376 3.493 1.00 94.44 281 GLY A O 1
ATOM 2191 N N . GLU A 1 282 ? -9.680 -4.314 2.991 1.00 94.38 282 GLU A N 1
ATOM 2192 C CA . GLU A 1 282 ? -9.966 -4.271 1.551 1.00 94.38 282 GLU A CA 1
ATOM 2193 C C . GLU A 1 282 ? -11.474 -4.313 1.272 1.00 94.38 282 GLU A C 1
ATOM 2195 O O . GLU A 1 282 ? -11.969 -3.623 0.381 1.00 94.38 282 GLU A O 1
ATOM 2200 N N . CYS A 1 283 ? -12.203 -5.108 2.056 1.00 93.94 283 CYS A N 1
ATOM 2201 C CA . CYS A 1 283 ? -13.636 -5.312 1.920 1.00 93.94 283 CYS A CA 1
ATOM 2202 C C . CYS A 1 283 ? -14.347 -5.260 3.278 1.00 93.94 283 CYS A C 1
ATOM 2204 O O . CYS A 1 283 ? -13.749 -5.478 4.337 1.00 93.94 283 CYS A O 1
ATOM 2206 N N . THR A 1 284 ? -15.657 -5.022 3.231 1.00 93.94 284 THR A N 1
ATOM 2207 C CA . THR A 1 284 ? -16.523 -4.937 4.413 1.00 93.94 284 THR A CA 1
ATOM 2208 C C . THR A 1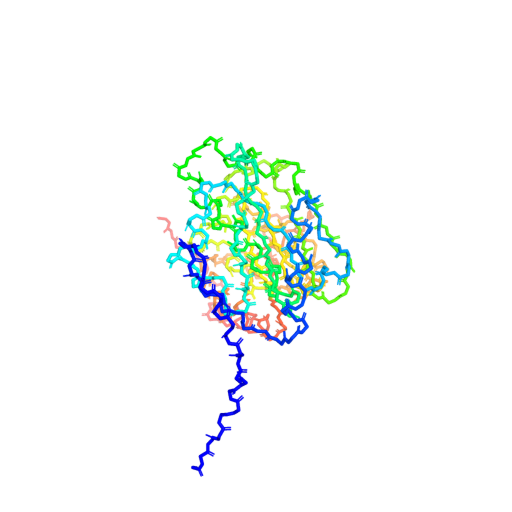 284 ? -16.497 -6.216 5.250 1.00 93.94 284 THR A C 1
ATOM 2210 O O . THR A 1 284 ? -16.472 -6.137 6.473 1.00 93.94 284 THR A O 1
ATOM 2213 N N . GLU A 1 285 ? -16.404 -7.392 4.622 1.00 95.88 285 GLU A N 1
ATOM 2214 C CA . GLU A 1 285 ? -16.348 -8.676 5.333 1.00 95.88 285 GLU A CA 1
ATOM 2215 C C . GLU A 1 285 ? -15.128 -8.772 6.265 1.00 95.88 285 GLU A C 1
ATOM 2217 O O . GLU A 1 285 ? -15.253 -9.211 7.412 1.00 95.88 285 GLU A O 1
ATOM 2222 N N . ASN A 1 286 ? -13.956 -8.311 5.813 1.00 95.44 286 ASN A N 1
ATOM 2223 C CA . ASN A 1 286 ? -12.739 -8.280 6.628 1.00 95.44 286 ASN A CA 1
ATOM 2224 C C . ASN A 1 286 ? -12.903 -7.346 7.835 1.00 95.44 286 ASN A C 1
ATOM 2226 O O . ASN A 1 286 ? -12.527 -7.704 8.955 1.00 95.44 286 ASN A O 1
ATOM 2230 N N . VAL A 1 287 ? -13.514 -6.177 7.619 1.00 95.88 287 VAL A N 1
ATOM 2231 C CA . VAL A 1 287 ? -13.793 -5.184 8.667 1.00 95.88 287 VAL A CA 1
ATOM 2232 C C . VAL A 1 287 ? -14.780 -5.739 9.701 1.00 95.88 287 VAL A C 1
ATOM 2234 O O . VAL A 1 287 ? -14.504 -5.695 10.899 1.00 95.88 287 VAL A O 1
ATOM 2237 N N . GLU A 1 288 ? -15.884 -6.342 9.263 1.00 95.81 288 GLU A N 1
ATOM 2238 C CA . GLU A 1 288 ? -16.887 -6.960 10.141 1.00 95.81 288 GLU A CA 1
ATOM 2239 C C . GLU A 1 288 ? -16.334 -8.174 10.897 1.00 95.81 288 GLU A C 1
ATOM 2241 O O . GLU A 1 288 ? -16.679 -8.427 12.055 1.00 95.81 288 GLU A O 1
ATOM 2246 N N . LYS A 1 289 ? -15.463 -8.964 10.262 1.00 96.06 289 LYS A N 1
ATOM 2247 C CA . LYS A 1 289 ? -14.768 -10.075 10.918 1.00 96.06 289 LYS A CA 1
ATOM 2248 C C . LYS A 1 289 ? -13.830 -9.564 12.015 1.00 96.06 289 LYS A C 1
ATOM 2250 O O . LYS A 1 289 ? -13.850 -10.111 13.120 1.00 96.06 289 LYS A O 1
ATOM 2255 N N . ALA A 1 290 ? -13.057 -8.512 11.742 1.00 95.75 290 ALA A N 1
ATOM 2256 C CA . ALA A 1 290 ? -12.179 -7.876 12.725 1.00 95.75 290 ALA A CA 1
ATOM 2257 C C . ALA A 1 290 ? -12.974 -7.306 13.903 1.00 95.75 290 ALA A C 1
ATOM 2259 O O . ALA A 1 290 ? -12.647 -7.579 15.058 1.00 95.75 290 ALA A O 1
ATOM 2260 N N . GLU A 1 291 ? -14.068 -6.599 13.626 1.00 95.19 291 GLU A N 1
ATOM 2261 C CA . GLU A 1 291 ? -14.971 -6.081 14.651 1.00 95.19 291 GLU A CA 1
ATOM 2262 C C . GLU A 1 291 ? -15.534 -7.201 15.533 1.00 95.19 291 GLU A C 1
ATOM 2264 O O . GLU A 1 291 ? -15.494 -7.099 16.758 1.00 95.19 291 GLU A O 1
ATOM 2269 N N . ARG A 1 292 ? -16.002 -8.310 14.943 1.00 94.56 292 ARG A N 1
ATOM 2270 C CA . ARG A 1 292 ? -16.474 -9.474 15.711 1.00 94.56 292 ARG A CA 1
ATOM 2271 C C . ARG A 1 292 ? -15.385 -10.048 16.614 1.00 94.56 292 ARG A C 1
ATOM 2273 O O . ARG A 1 292 ? -15.670 -10.378 17.764 1.00 94.56 292 ARG A O 1
ATOM 2280 N N . HIS A 1 293 ? -14.148 -10.154 16.124 1.00 93.25 293 HIS A N 1
ATOM 2281 C CA . HIS A 1 293 ? -13.013 -10.620 16.927 1.00 93.25 293 HIS A CA 1
ATOM 2282 C C . HIS A 1 293 ? -12.724 -9.671 18.098 1.00 93.25 293 HIS A C 1
ATOM 2284 O O . HIS A 1 293 ? -12.515 -10.130 19.224 1.00 93.25 293 HIS A O 1
ATOM 2290 N N . ILE A 1 294 ? -12.761 -8.359 17.855 1.00 92.06 294 ILE A N 1
ATOM 2291 C CA . ILE A 1 294 ? -12.553 -7.341 18.887 1.00 92.06 294 ILE A CA 1
ATOM 2292 C C . ILE A 1 294 ? -13.681 -7.407 19.921 1.00 92.06 294 ILE A C 1
ATOM 2294 O O . ILE A 1 294 ? -13.405 -7.556 21.107 1.00 92.06 294 ILE A O 1
ATOM 2298 N N . ASN A 1 295 ? -14.945 -7.414 19.501 1.00 90.12 295 ASN A N 1
ATOM 2299 C CA . ASN A 1 295 ? -16.094 -7.496 20.406 1.00 90.12 295 ASN A CA 1
ATOM 2300 C C . ASN A 1 295 ? -16.105 -8.792 21.227 1.00 90.12 295 ASN A C 1
ATOM 2302 O O . ASN A 1 295 ? -16.396 -8.764 22.422 1.00 90.12 295 ASN A O 1
ATOM 2306 N N . ALA A 1 296 ? -15.719 -9.926 20.635 1.00 89.50 296 ALA A N 1
ATOM 2307 C CA . ALA A 1 296 ? -15.561 -11.179 21.369 1.00 89.50 296 ALA A CA 1
ATOM 2308 C C . ALA A 1 296 ? -14.434 -11.100 22.413 1.00 89.50 296 ALA A C 1
ATOM 2310 O O . ALA A 1 296 ? -14.580 -11.620 23.520 1.00 89.50 296 ALA A O 1
ATOM 2311 N N . MET A 1 297 ? -13.321 -10.436 22.090 1.00 86.94 297 MET A N 1
ATOM 2312 C CA . MET A 1 297 ? -12.237 -10.179 23.040 1.00 86.94 297 MET A CA 1
ATOM 2313 C C . MET A 1 297 ? -12.704 -9.276 24.192 1.00 86.94 297 MET A C 1
ATOM 2315 O O . MET A 1 297 ? -12.387 -9.560 25.349 1.00 86.94 297 MET A O 1
ATOM 2319 N N . LEU A 1 298 ? -13.473 -8.226 23.889 1.00 83.94 298 LEU A N 1
ATOM 2320 C CA . LEU A 1 298 ? -14.016 -7.291 24.877 1.00 83.94 298 LEU A CA 1
ATOM 2321 C C . LEU A 1 298 ? -15.048 -7.960 25.793 1.00 83.94 298 LEU A C 1
ATOM 2323 O O . LEU A 1 298 ? -14.964 -7.819 27.010 1.00 83.94 298 LEU A O 1
ATOM 2327 N N . GLY A 1 299 ? -15.976 -8.742 25.235 1.00 77.50 299 GLY A N 1
ATOM 2328 C CA . GLY A 1 299 ? -17.028 -9.428 25.993 1.00 77.50 299 GLY A CA 1
ATOM 2329 C C . GLY A 1 299 ? -16.520 -10.555 26.898 1.00 77.50 299 GLY A C 1
ATOM 2330 O O . GLY A 1 299 ? -17.151 -10.873 27.902 1.00 77.50 299 GLY A O 1
ATOM 2331 N N . ARG A 1 300 ? -15.359 -11.150 26.588 1.00 64.06 300 ARG A N 1
ATOM 2332 C CA . ARG A 1 300 ? -14.741 -12.212 27.404 1.00 64.06 300 ARG A CA 1
ATOM 2333 C C . ARG A 1 300 ? -14.003 -11.700 28.641 1.00 64.06 300 ARG A C 1
ATOM 2335 O O . ARG A 1 300 ? -13.641 -12.509 29.492 1.00 64.06 300 ARG A O 1
ATOM 2342 N N . ARG A 1 301 ? -13.750 -10.393 28.759 1.00 58.00 301 ARG A N 1
ATOM 2343 C CA . ARG A 1 301 ? -13.067 -9.809 29.919 1.00 58.00 301 ARG A CA 1
ATOM 2344 C C . ARG A 1 301 ? -14.058 -8.970 30.727 1.00 58.00 301 ARG A C 1
ATOM 2346 O O . ARG A 1 301 ? -14.495 -7.933 30.233 1.00 58.00 301 ARG A O 1
ATOM 2353 N N . PRO A 1 302 ? -14.415 -9.360 31.968 1.00 51.72 302 PRO A N 1
ATOM 2354 C CA . PRO A 1 302 ? -15.188 -8.472 32.828 1.00 51.72 302 PRO A CA 1
ATOM 2355 C C . PRO A 1 302 ? -14.424 -7.150 32.982 1.00 51.72 302 PRO A C 1
ATOM 2357 O O . PRO A 1 302 ? -13.203 -7.168 33.164 1.00 51.72 302 PRO A O 1
ATOM 2360 N N . ARG A 1 303 ? -15.140 -6.014 32.919 1.00 51.50 303 ARG A N 1
ATOM 2361 C CA . ARG A 1 303 ? -14.590 -4.637 32.936 1.00 51.50 303 ARG A CA 1
ATOM 2362 C C . ARG A 1 303 ? -13.549 -4.377 34.040 1.00 51.50 303 ARG A C 1
ATOM 2364 O O . ARG A 1 303 ? -12.744 -3.472 33.908 1.00 51.50 303 ARG A O 1
ATOM 2371 N N . ASN A 1 304 ? -13.499 -5.209 35.078 1.00 45.41 304 ASN A N 1
ATOM 2372 C CA . ASN A 1 304 ? -12.621 -5.051 36.236 1.00 45.41 304 ASN A CA 1
ATOM 2373 C C . ASN A 1 304 ? -11.263 -5.788 36.128 1.00 45.41 304 ASN A C 1
ATOM 2375 O O . ASN A 1 304 ? -10.491 -5.753 37.082 1.00 45.41 304 ASN A O 1
ATOM 2379 N N . HIS A 1 305 ? -10.967 -6.495 35.026 1.00 46.34 305 HIS A N 1
ATOM 2380 C CA . HIS A 1 305 ? -9.730 -7.292 34.859 1.00 46.34 305 HIS A CA 1
ATOM 2381 C C . HIS A 1 305 ? -8.713 -6.703 33.870 1.00 46.34 305 HIS A C 1
ATOM 2383 O O . HIS A 1 305 ? -7.693 -7.329 33.581 1.00 46.34 305 HIS A O 1
ATOM 2389 N N . TRP A 1 306 ? -8.935 -5.486 33.381 1.00 48.53 306 TRP A N 1
ATOM 2390 C CA . TRP A 1 306 ? -7.987 -4.768 32.529 1.00 48.53 306 TRP A CA 1
ATOM 2391 C C . TRP A 1 306 ? -6.863 -4.120 33.351 1.00 48.53 306 TRP A C 1
ATOM 2393 O O . TRP A 1 306 ? -6.564 -2.939 33.215 1.00 48.53 306 TRP A O 1
ATOM 2403 N N . ARG A 1 307 ? -6.215 -4.889 34.235 1.00 38.78 307 ARG A N 1
ATOM 2404 C CA . ARG A 1 307 ? -4.952 -4.432 34.818 1.00 38.78 307 ARG A CA 1
ATOM 2405 C C . ARG A 1 307 ? -3.841 -4.614 33.784 1.00 38.78 307 ARG A C 1
ATOM 2407 O O . ARG A 1 307 ? -3.793 -5.665 33.137 1.00 38.78 307 ARG A O 1
ATOM 2414 N N . PRO A 1 308 ? -2.932 -3.637 33.633 1.00 39.91 308 PRO A N 1
ATOM 2415 C CA . PRO A 1 308 ? -1.716 -3.861 32.877 1.00 39.91 308 PRO A CA 1
ATOM 2416 C C . PRO A 1 308 ? -0.982 -5.035 33.524 1.00 39.91 308 PRO A C 1
ATOM 2418 O O . PRO A 1 308 ? -0.758 -5.043 34.735 1.00 39.91 308 PRO A O 1
ATOM 2421 N N . VAL A 1 309 ? -0.642 -6.046 32.723 1.00 38.34 309 VAL A N 1
ATOM 2422 C CA . VAL A 1 309 ? 0.351 -7.036 33.139 1.00 38.34 309 VAL A CA 1
ATOM 2423 C C . VAL A 1 309 ? 1.628 -6.230 33.362 1.00 38.34 309 VAL A C 1
ATOM 2425 O O . VAL A 1 309 ? 2.122 -5.600 32.426 1.00 38.34 309 VAL A O 1
ATOM 2428 N N . GLY A 1 310 ? 2.044 -6.128 34.625 1.00 33.94 310 GLY A N 1
ATOM 2429 C CA . GLY A 1 310 ? 3.205 -5.349 35.036 1.00 33.94 310 GLY A CA 1
ATOM 2430 C C . GLY A 1 310 ? 4.441 -5.735 34.228 1.00 33.94 310 GLY A C 1
ATOM 2431 O O . GLY A 1 310 ? 4.590 -6.896 33.844 1.00 33.94 310 GLY A O 1
ATOM 2432 N N . ARG A 1 311 ? 5.268 -4.723 33.945 1.00 32.06 311 ARG A N 1
ATOM 2433 C CA . ARG A 1 311 ? 6.635 -4.894 33.441 1.00 32.06 311 ARG A CA 1
ATOM 2434 C C . ARG A 1 311 ? 7.458 -5.761 34.384 1.00 32.06 311 ARG A C 1
ATOM 2436 O O . ARG A 1 311 ? 7.250 -5.623 35.610 1.00 32.06 311 ARG A O 1
#

Foldseek 3Di:
DDDDDPPPDDDDDDDDDDDDDDDDDDPDPPVLVVLVVVVLVCQVVVDDPPVCLQFKDKAKAFPVCPCVCPDPCVVVLDPFWDWDDQDPPPPPPDRMTITMTGGNGNLSRLLNNLVSLLSRQVVCVVPVPPQDPPCPPVDDAADDPDAWKDKGKDALPPPVVLQVLLCQCPDDVHCVQLLCLLLVWHWHRGRNMIMTITGNLSRLLSVVVSQLVSVCVVVVFLEDADDQVVLVVSVKHKDWDAPLDDPVLLVVLSVVLSWDKGWHDHPPDDPDDTTIIIITGNDPSSRVSSVVSRVVVVVVDDPPPSDPPDD

Solvent-accessible surface area (backbone atoms only — not comparable to full-atom values): 18216 Å² total; per-residue (Å²): 140,76,89,81,81,82,74,78,81,76,82,80,84,80,78,90,71,79,100,71,94,77,88,81,86,76,94,63,55,74,66,61,51,53,48,50,66,58,47,64,68,32,64,82,72,77,52,78,59,79,94,40,59,64,40,38,44,81,45,74,43,50,48,84,36,50,62,58,63,67,37,98,59,40,80,77,53,50,96,68,57,46,64,64,80,66,72,84,59,92,61,88,78,58,70,55,42,65,35,49,33,36,21,89,42,51,61,58,27,53,51,32,47,42,50,50,47,35,52,41,41,64,61,31,67,82,40,86,86,49,58,66,70,80,49,64,90,77,68,64,68,40,80,65,87,55,82,50,69,48,62,34,30,45,57,31,76,87,43,87,61,23,65,58,55,35,48,47,39,60,36,94,91,26,58,45,64,48,46,23,46,14,21,66,25,49,69,36,58,36,71,43,36,37,38,34,33,27,34,45,68,23,40,53,28,35,54,54,51,50,53,45,53,54,44,19,63,74,68,76,34,65,53,30,87,50,60,68,68,60,43,44,74,52,56,22,46,73,44,84,37,66,74,69,65,64,70,70,64,49,58,55,43,26,66,79,31,35,24,47,76,38,33,40,40,57,98,83,65,68,93,87,57,71,35,35,36,35,33,31,13,58,44,65,68,33,33,53,51,37,49,51,54,50,50,53,57,54,73,73,47,65,90,88,66,67,64,79,83,76,131

Sequence (311 aa):
QEHVERTLNCKVDVRKGSNCSRVVVVTGDAKSIHCLESLTHYLDSGDVPSMYEDVASLVIVPREVVGYVKGSKRFNLGRNVYIPEPKPWTNADSPSRSFFVVSREKRSIYIAEAKILVCANLCLESRTDYTDTWLNGRYEDHESAAEGVDRDIIDLTRQEDAQEKARLLRSKGGPANKLMQASGCSLGCVVHFVFIVGDLAQRQRARFLVACVLQQMNDHSRSVNVPEHEVVRHGGKAIDVPAECSTLAFATIEKDTCTTLFFVVNANEKFGQEKKLAICGECTENVEKAERHINAMLGRRPRNHWRPVGR

Mean predicted aligned error: 12.33 Å

pLDDT: mean 72.46, std 20.83, range [22.84, 96.69]

Organism: NCBI:txid327968

Radius of gyration: 24.01 Å; Cα contacts (8 Å, |Δi|>4): 431; chains: 1; bounding box: 47×56×77 Å

Secondary structure (DSSP, 8-state):
-----------------SS--------S-HHHHHHHHHHTTTTTTSS--GGGTTTEEEEEEEGGGHHHHHSTTGGGG-TT-B-PPPP--S-TT-SEEEEEEE-SSHHHHHHHHHHHHHHHHHHHTTSTTSTTTTTTTT---B----SSSEEEEEE-TTSTTHHHHHHHHHSTTSHHHHHHHHHSSEEEEETTEEEEEE-HHHHHHHHHHHHHHHHHHHTTSSEE---HHHHHHTT-EEEEE-TT--HHHHHHHHHHHTEEEEEE--TTPPTTS-EEEEEEESSHHHHHHHHHHHHHHHHTS-TT-------